Protein 8UH1 (pdb70)

GO terms:
  GO:0005730 nucleolus (C, HTP)
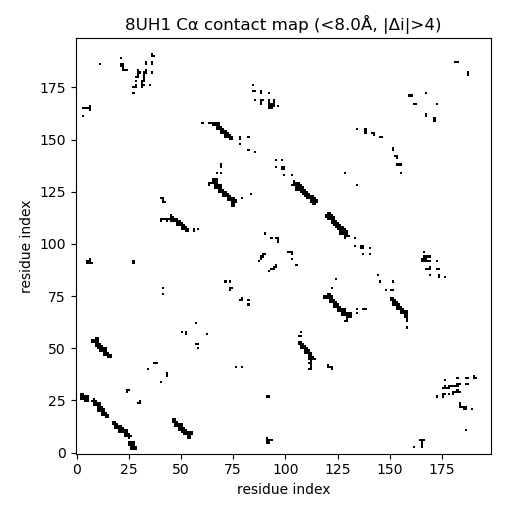  GO:0005737 cytoplasm (C, HTP)
  GO:0005737 cytoplasm (C, IDA)
  GO:0000340 RNA 7-methylguanosine cap binding (F, IDA)
  GO:0000342 RNA cap 4 binding (F, IDA)
  GO:0044458 motile cilium assembly (P, IMP)
  GO:0048870 cell motility (P, IMP)
  GO:0005515 protein binding (F, IPI)
  GO:0016281 eukaryotic translation initiation factor 4F complex (C, IPI)

Sequence (199 aa):
EKPHPLKDRWFVSYFPVKGVELDWVSTAEELHATINAFSPLTLLPPDDNLVFAREKVEPFFENFPNGMRVSVFTRTKVQATQAVPLVLAAVMGEHLRTVTDGPSHADVVRIAHKPGTVYPESLRVEVWLRDRSKVDAVTKYFSEMLAPHPGIRVAGRPISSYPEDCVYEIAEFTRLQNTKCCLPPKGILQFATDLWKESG

Nearest PDB structures (foldseek):
  8uh1-assembly1_A  TM=1.006E+00  e=2.062E-36  Trypanosoma brucei
  6o7y-assembly1_A  TM=9.233E-01  e=1.027E-17  Trypanosoma cruzi
  7kcj-assembly3_A  TM=9.215E-01  e=1.485E-16  Leishmania major
  2w97-assembly1_B  TM=7.889E-01  e=6.000E-11  Homo sapiens
  7d8b-assembly2_C  TM=7.560E-01  e=5.557E-10  Homo sapiens

Organism: Trypanosoma brucei brucei (strain 927/4 GUTat10.1) (NCBI:txid185431)

Secondary structure (DSSP, 8-state):
----EEEEEEEEEEE----EEEEEEEEHHHHHHHHHHT-SGGGSPTT-EEEEEETT---SGGG-TT-EEEEEEE-SHHHHHHHHHHHHHHHTT-TTHHHHTS---EEEEEEEE---SS-TT-EEEEEEES-GGGHHHHHHHHHHHTTT-TTSEEEEEE-/----TT----HHHHHGGGG--PPPPHHHHHHHHHHHHTT-

Radius of gyration: 15.69 Å; Cα contacts (8 Å, |Δi|>4): 403; chains: 2; bounding box: 41×41×36 Å

B-factor: mean 37.26, std 16.5, range [12.27, 95.67]

Foldseek 3Di:
DDFAFWPFKKWKWKAPCPIDTDGIDTTPVSVVVVPVVCPPLLPPPAPIKIKIFGVPDPPDVVQQVWKKKKKKKAQDSVLCVQQVVVVCCVQRVVVVCVQVVDDQQQGMWIKGNHADPVRSSMIMIMTMHSDPVCVVSVQVVSCVSCVVPPRMDMDMDTD/DDDDPVPPDDPVVVVVCPPPPDQDPPVCNVVVVVVVVVVD

Solvent-accessible surface area: 9370 Å² total; per-residue (Å²): 152,60,81,4,66,13,80,41,109,0,16,0,13,3,37,66,144,200,28,56,105,20,37,68,0,51,21,0,16,50,0,3,4,0,15,67,26,0,46,44,11,5,110,2,49,68,59,8,15,0,2,0,4,28,86,75,24,78,17,65,60,89,56,1,110,61,0,18,84,0,10,0,58,2,85,38,92,96,28,7,90,59,0,5,15,28,1,2,1,0,0,0,0,1,45,0,52,85,66,8,104,27,67,2,64,0,9,0,0,43,0,0,18,70,63,37,145,119,90,83,61,16,2,40,1,3,0,12,0,91,52,103,93,44,22,122,36,0,39,136,20,0,50,110,34,4,67,98,44,124,18,14,121,34,46,43,45,89,47,96,40,90,43,184,77,24,30,2,118,37,77,18,0,21,117,14,63,118,29,201,69,135,17,24,176,25,0,65,107,45,3,54,58,29,57,146,154,85,91

InterPro domains:
  IPR023398 Translation Initiation factor eIF- 4e-like [G3DSA:3.30.760.10] (1-179)
  IPR023398 Translation Initiation factor eIF- 4e-like [SSF55418] (3-175)

Structure (mmCIF, N/CA/C/O backbone):
data_8UH1
#
_entry.id   8UH1
#
_cell.length_a   65.503
_cell.length_b   131.185
_cell.length_c   59.659
_cell.angle_alpha   90
_cell.angle_beta   90
_cell.angle_gamma   90
#
_symmetry.space_group_name_H-M   'C 2 2 21'
#
loop_
_entity.id
_entity.type
_entity.pdbx_description
1 polymer 'Eukaryotic translation initiation factor 4E type 6'
2 polymer 'MIF4G domain-containing protein'
3 water water
#
loop_
_atom_site.group_PDB
_atom_site.id
_atom_site.type_symbol
_atom_site.label_atom_id
_atom_site.label_alt_id
_atom_site.label_comp_id
_atom_site.label_asym_id
_atom_site.label_entity_id
_atom_site.label_seq_id
_atom_site.pdbx_PDB_ins_code
_atom_site.Cartn_x
_atom_site.Cartn_y
_atom_site.Cartn_z
_atom_site.occupancy
_atom_site.B_iso_or_equiv
_atom_site.auth_seq_id
_atom_site.auth_comp_id
_atom_site.auth_asym_id
_atom_site.auth_atom_id
_atom_site.pdbx_PDB_model_num
ATOM 1 N N . GLU A 1 7 ? 11.001 -9.737 -0.494 1 41.08 7 GLU A N 1
ATOM 2 C CA . GLU A 1 7 ? 11.039 -10.201 0.898 1 40.97 7 GLU A CA 1
ATOM 3 C C . GLU A 1 7 ? 9.943 -9.53 1.729 1 39.83 7 GLU A C 1
ATOM 4 O O . GLU A 1 7 ? 9.327 -10.179 2.582 1 41.19 7 GLU A O 1
ATOM 6 N N . LYS A 1 8 ? 9.666 -8.246 1.462 1 36.97 8 LYS A N 1
ATOM 7 C CA . LYS A 1 8 ? 8.61 -7.535 2.172 1 34.51 8 LYS A CA 1
ATOM 8 C C . LYS A 1 8 ? 7.251 -8.152 1.824 1 31.22 8 LYS A C 1
ATOM 9 O O . LYS A 1 8 ? 7.062 -8.632 0.708 1 30.66 8 LYS A O 1
ATOM 11 N N . PRO A 1 9 ? 6.285 -8.166 2.757 1 28.71 9 PRO A N 1
ATOM 12 C CA . PRO A 1 9 ? 4.958 -8.721 2.419 1 25.86 9 PRO A CA 1
ATOM 13 C C . PRO A 1 9 ? 4.238 -7.897 1.343 1 22 9 PRO A C 1
ATOM 14 O O . PRO A 1 9 ? 4.584 -6.747 1.104 1 21.36 9 PRO A O 1
ATOM 18 N N . HIS A 1 10 ? 3.256 -8.495 0.675 1 19 10 HIS A N 1
ATOM 19 C CA . HIS A 1 10 ? 2.499 -7.839 -0.356 1 18.07 10 HIS A CA 1
ATOM 20 C C . HIS A 1 10 ? 1.161 -7.582 0.282 1 17.34 10 HIS A C 1
ATOM 21 O O . HIS A 1 10 ? 0.387 -8.514 0.441 1 16.92 10 HIS A O 1
ATOM 28 N N . PRO A 1 11 ? 0.871 -6.324 0.692 1 17.16 11 PRO A N 1
ATOM 29 C CA . PRO A 1 11 ? -0.407 -6.08 1.393 1 16.51 11 PRO A CA 1
ATOM 30 C C . PRO A 1 11 ? -1.63 -6.254 0.515 1 15.64 11 PRO A C 1
ATOM 31 O O . PRO A 1 11 ? -1.592 -5.947 -0.678 1 15.71 11 PRO A O 1
ATOM 35 N N . LEU A 1 12 ? -2.716 -6.704 1.113 1 14.06 12 LEU A N 1
ATOM 36 C CA . LEU A 1 12 ? -3.988 -6.788 0.407 1 13.86 12 LEU A CA 1
ATOM 37 C C . LEU A 1 12 ? -4.66 -5.414 0.532 1 15.02 12 LEU A C 1
ATOM 38 O O . LEU A 1 12 ? -4.514 -4.723 1.562 1 14.84 12 LEU A O 1
ATOM 43 N N . LYS A 1 13 ? -5.429 -5.027 -0.495 1 15.39 13 LYS A N 1
ATOM 44 C CA . LYS A 1 13 ? -6.13 -3.734 -0.502 1 16.39 13 LYS A CA 1
ATOM 45 C C . LYS A 1 13 ? -7.107 -3.659 0.677 1 17.74 13 LYS A C 1
ATOM 46 O O . LYS A 1 13 ? -7.175 -2.64 1.358 1 18.51 13 LYS A O 1
ATOM 52 N N . ASP A 1 14 ? -7.795 -4.766 0.96 1 16.59 14 ASP A N 1
ATOM 53 C CA . ASP A 1 14 ? -8.64 -4.841 2.148 1 16.54 14 ASP A CA 1
ATOM 54 C C . ASP A 1 14 ? -8.191 -6.022 2.999 1 15.44 14 ASP A C 1
ATOM 55 O O . ASP A 1 14 ? -7.546 -6.932 2.491 1 14.78 14 ASP A O 1
ATOM 60 N N . ARG A 1 15 ? -8.509 -5.997 4.284 1 15.09 15 ARG A N 1
ATOM 61 C CA . ARG A 1 15 ? -8.258 -7.151 5.144 1 15.17 15 ARG A CA 1
ATOM 62 C C . ARG A 1 15 ? -9.49 -8.067 5.008 1 15.12 15 ARG A C 1
ATOM 63 O O . ARG A 1 15 ? -10.619 -7.585 4.806 1 15.28 15 ARG A O 1
ATOM 71 N N . TRP A 1 16 ? -9.254 -9.397 5.059 1 13.33 16 TRP A N 1
ATOM 72 C CA . TRP A 1 16 ? -10.275 -10.39 4.868 1 13.62 16 TRP A CA 1
ATOM 73 C C . TRP A 1 16 ? -10.335 -11.278 6.074 1 14.63 16 TRP A C 1
ATOM 74 O O . TRP A 1 16 ? -9.291 -11.677 6.617 1 15.28 16 TRP A O 1
ATOM 85 N N . PHE A 1 17 ? -11.557 -11.523 6.552 1 14.32 17 PHE A N 1
ATOM 86 C CA . PHE A 1 17 ? -11.731 -12.368 7.732 1 15.06 17 PHE A CA 1
ATOM 87 C C . PHE A 1 17 ? -12.021 -13.799 7.298 1 15.14 17 PHE A C 1
ATOM 88 O O . PHE A 1 17 ? -12.865 -14.027 6.432 1 14.24 17 PHE A O 1
ATOM 96 N N . VAL A 1 18 ? -11.278 -14.754 7.865 1 15.66 18 VAL A N 1
ATOM 97 C CA . VAL A 1 18 ? -11.397 -16.16 7.51 1 17.17 18 VAL A CA 1
ATOM 98 C C . VAL A 1 18 ? -12.249 -16.939 8.524 1 18.18 18 VAL A C 1
ATOM 99 O O . VAL A 1 18 ? -11.972 -16.917 9.712 1 18.28 18 VAL A O 1
ATOM 103 N N . SER A 1 19 ? -13.26 -17.632 8.036 1 19.35 19 SER A N 1
ATOM 104 C CA . SER A 1 19 ? -14.165 -18.456 8.831 1 20.89 19 SER A CA 1
ATOM 105 C C . SER A 1 19 ? -14.254 -19.845 8.196 1 21.75 19 SER A C 1
ATOM 106 O O . SER A 1 19 ? -13.988 -20.029 7.006 1 20.5 19 SER A O 1
ATOM 109 N N . TYR A 1 20 ? -14.675 -20.826 9.001 1 22.74 20 TYR A N 1
ATOM 110 C CA . TYR A 1 20 ? -14.878 -22.186 8.535 1 24.09 20 TYR A CA 1
ATOM 111 C C . TYR A 1 20 ? -16.291 -22.609 8.913 1 25.59 20 TYR A C 1
ATOM 112 O O . TYR 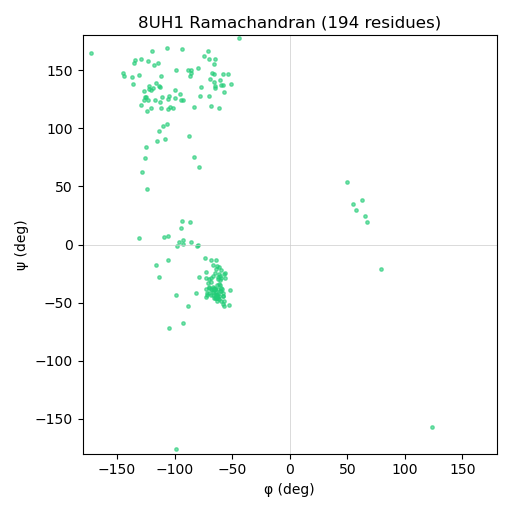A 1 20 ? -16.646 -22.53 10.084 1 25.62 20 TYR A O 1
ATOM 121 N N . PHE A 1 21 ? -17.099 -23.0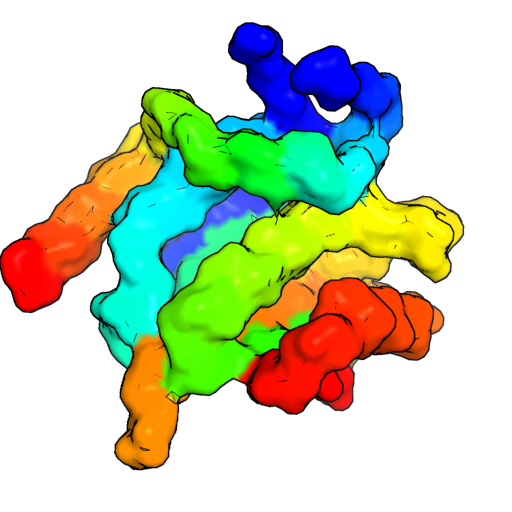33 7.937 1 26.99 21 PHE A N 1
ATOM 122 C CA . PHE A 1 21 ? -18.485 -23.438 8.191 1 29.19 21 PHE A CA 1
ATOM 123 C C . PHE A 1 21 ? -18.654 -24.934 7.937 1 32.96 21 PHE A C 1
ATOM 124 O O . PHE A 1 21 ? -18.798 -25.357 6.781 1 32.27 21 PHE A O 1
ATOM 132 N N . PRO A 1 22 ? -18.611 -25.757 8.99 1 35.9 22 PRO A N 1
ATOM 133 C CA . PRO A 1 22 ? -18.851 -27.191 8.789 1 39.36 22 PRO A CA 1
ATOM 134 C C . PRO A 1 22 ? -20.319 -27.478 8.445 1 44.48 22 PRO A C 1
ATOM 135 O O . PRO A 1 22 ? -21.204 -26.655 8.705 1 45.16 22 PRO A O 1
ATOM 139 N N . VAL A 1 23 ? -20.584 -28.641 7.834 1 47.27 23 VAL A N 1
ATOM 140 C CA . VAL A 1 23 ? -21.955 -29.026 7.495 1 50.07 23 VAL A CA 1
ATOM 141 C C . VAL A 1 23 ? -22.726 -29.669 8.678 1 51.51 23 VAL A C 1
ATOM 142 O O . VAL A 1 23 ? -22.173 -30.01 9.736 1 52.21 23 VAL A O 1
ATOM 146 N N . LYS A 1 37 ? -23.849 -22.727 12.363 1 50.38 37 LYS A N 1
ATOM 147 C CA . LYS A 1 37 ? -23.126 -21.479 12.122 1 50.53 37 LYS A CA 1
ATOM 148 C C . LYS A 1 37 ? -21.589 -21.716 11.995 1 48.81 37 LYS A C 1
ATOM 149 O O . LYS A 1 37 ? -21.135 -22.858 12.063 1 49.97 37 LYS A O 1
ATOM 155 N N . GLY A 1 38 ? -20.824 -20.663 11.732 1 46.05 38 GLY A N 1
ATOM 156 C CA . GLY A 1 38 ? -19.398 -20.772 11.466 1 43.56 38 GLY A CA 1
ATOM 157 C C . GLY A 1 38 ? -18.449 -20.6 12.629 1 40.38 38 GLY A C 1
ATOM 158 O O . GLY A 1 38 ? -18.831 -20.179 13.725 1 41.83 38 GLY A O 1
ATOM 159 N N . VAL A 1 39 ? -17.202 -20.956 12.38 1 36.12 39 VAL A N 1
ATOM 160 C CA . VAL A 1 39 ? -16.108 -20.872 13.326 1 32.93 39 VAL A CA 1
ATOM 161 C C . VAL A 1 39 ? -15.267 -19.694 12.866 1 28.83 39 VAL A C 1
ATOM 162 O O . VAL A 1 39 ? -14.732 -19.762 11.772 1 26.4 39 VAL A O 1
ATOM 166 N N . GLU A 1 40 ? -15.143 -18.635 13.673 1 27.37 40 GLU A N 1
ATOM 167 C CA . GLU A 1 40 ? -14.344 -17.469 13.287 1 27.36 40 GLU A CA 1
ATOM 168 C C . GLU A 1 40 ? -12.889 -17.823 13.491 1 26.58 40 GLU A C 1
ATOM 169 O O . GLU A 1 40 ? -12.542 -18.257 14.581 1 27.7 40 GLU A O 1
ATOM 175 N N . LEU A 1 41 ? -12.045 -17.644 12.486 1 24.72 41 LEU A N 1
ATOM 176 C CA . LEU A 1 41 ? -10.646 -18.04 12.614 1 24.12 41 LEU A CA 1
ATOM 177 C C . LEU A 1 41 ? -9.694 -16.86 12.817 1 23.38 41 LEU A C 1
ATOM 178 O O . LEU A 1 41 ? -9.166 -16.722 13.922 1 23.33 41 LEU A O 1
ATOM 183 N N . ASP A 1 42 ? -9.451 -16.029 11.784 1 21.92 42 ASP A N 1
ATOM 184 C CA . ASP A 1 42 ? -8.503 -14.922 11.931 1 21.18 42 ASP A CA 1
ATOM 185 C C . ASP A 1 42 ? -8.512 -14.024 10.713 1 18.87 42 ASP A C 1
ATOM 186 O O . ASP A 1 42 ? -9.054 -14.389 9.661 1 17.34 42 ASP A O 1
ATOM 191 N N . TRP A 1 43 ? -7.931 -12.829 10.865 1 17.01 43 TRP A N 1
ATOM 192 C CA . TRP A 1 43 ? -7.799 -11.916 9.747 1 17.45 43 TRP A CA 1
ATOM 193 C C . TRP A 1 43 ? -6.609 -12.332 8.888 1 17.03 43 TRP A C 1
ATOM 194 O O . TRP A 1 43 ? -5.649 -12.9 9.404 1 17.27 43 TRP A O 1
ATOM 205 N N . VAL A 1 44 ? -6.655 -12.017 7.577 1 15.63 44 VAL A N 1
ATOM 206 C CA . VAL A 1 44 ? -5.521 -12.113 6.676 1 15.57 44 VAL A CA 1
ATOM 207 C C . VAL A 1 44 ? -5.413 -10.724 6.012 1 15.91 44 VAL A C 1
ATOM 208 O O . VAL A 1 44 ? -6.423 -10.153 5.562 1 15.86 44 VAL A O 1
ATOM 212 N N . SER A 1 45 ? -4.212 -10.163 5.974 1 16.1 45 SER A N 1
ATOM 213 C CA . SER A 1 45 ? -4.039 -8.827 5.377 1 16.85 45 SER A CA 1
ATOM 214 C C . SER A 1 45 ? -2.907 -8.73 4.389 1 16.14 45 SER A C 1
ATOM 215 O O . SER A 1 45 ? -2.61 -7.629 3.932 1 16.27 45 SER A O 1
ATOM 218 N N . THR A 1 46 ? -2.244 -9.861 4.063 1 15.17 46 THR A N 1
ATOM 219 C CA . THR A 1 46 ? -1.2 -9.882 3.044 1 14.42 46 THR A CA 1
ATOM 220 C C . THR A 1 46 ? -1.439 -11.098 2.129 1 14.54 46 THR A C 1
ATOM 221 O O . THR A 1 46 ? -2.131 -12.042 2.506 1 13.59 46 THR A O 1
ATOM 225 N N . ALA A 1 47 ? -0.876 -11.042 0.915 1 15.11 47 ALA A N 1
ATOM 226 C CA . ALA A 1 47 ? -0.979 -12.119 -0.063 1 15.85 47 ALA A CA 1
ATOM 227 C C . ALA A 1 47 ? -0.313 -13.379 0.509 1 16.95 47 ALA A C 1
ATOM 228 O O . ALA A 1 47 ? -0.829 -14.464 0.307 1 19.17 47 ALA A O 1
ATOM 230 N N . GLU A 1 48 ? 0.791 -13.234 1.226 1 15.85 48 GLU A N 1
ATOM 231 C CA . GLU A 1 48 ? 1.498 -14.351 1.842 1 16.68 48 GLU A CA 1
ATOM 232 C C . GLU A 1 48 ? 0.63 -15.036 2.924 1 17.2 48 GLU A C 1
ATOM 233 O O . GLU A 1 48 ? 0.607 -16.258 2.971 1 17.46 48 GLU A O 1
ATOM 239 N N . GLU A 1 49 ? -0.077 -14.267 3.769 1 16.61 49 GLU A N 1
ATOM 240 C CA . GLU A 1 49 ? -0.934 -14.863 4.805 1 16.74 49 GLU A CA 1
ATOM 241 C C . GLU A 1 49 ? -2.119 -15.568 4.131 1 15.69 49 GLU A C 1
ATOM 242 O O . GLU A 1 49 ? -2.54 -16.606 4.615 1 16.1 49 GLU A O 1
ATOM 248 N N . LEU A 1 50 ? -2.666 -14.984 3.056 1 14.04 50 LEU A N 1
ATOM 249 C CA . LEU A 1 50 ? -3.787 -15.554 2.304 1 14.48 50 LEU A CA 1
ATOM 250 C C . LEU A 1 50 ? -3.357 -16.891 1.671 1 14.29 50 LEU A C 1
ATOM 251 O O . LEU A 1 50 ? -4.051 -17.907 1.857 1 14.26 50 LEU A O 1
ATOM 256 N N . HIS A 1 51 ? -2.191 -16.924 0.998 1 13.91 51 HIS A N 1
ATOM 257 C CA . HIS A 1 51 ? -1.697 -18.173 0.414 1 15.01 51 HIS A CA 1
ATOM 258 C C . HIS A 1 51 ? -1.353 -19.196 1.489 1 16.37 51 HIS A C 1
ATOM 259 O O . HIS A 1 51 ? -1.57 -20.399 1.298 1 16.45 51 HIS A O 1
ATOM 266 N N . ALA A 1 52 ? -0.796 -18.736 2.622 1 16.32 52 ALA A N 1
ATOM 267 C CA . ALA A 1 52 ? -0.468 -19.664 3.718 1 16.79 52 ALA A CA 1
ATOM 268 C C . ALA A 1 52 ? -1.753 -20.302 4.258 1 16.61 52 ALA A C 1
ATOM 269 O O . ALA A 1 52 ? -1.731 -21.454 4.661 1 16.82 52 ALA A O 1
ATOM 271 N N . THR A 1 53 ? -2.862 -19.54 4.281 1 16.02 53 THR A N 1
ATOM 272 C CA . THR A 1 53 ? -4.153 -20.024 4.73 1 16.6 53 THR A CA 1
ATOM 273 C C . THR A 1 53 ? -4.624 -21.114 3.78 1 17.17 53 THR A C 1
ATOM 274 O O . THR A 1 53 ? -5.021 -22.191 4.232 1 16.7 53 THR A O 1
ATOM 278 N N . ILE A 1 54 ? -4.518 -20.873 2.45 1 17.38 54 ILE A N 1
ATOM 279 C CA . ILE A 1 54 ? -4.913 -21.899 1.486 1 18.58 54 ILE A CA 1
ATOM 280 C C . ILE A 1 54 ? -4.034 -23.144 1.628 1 20.14 54 ILE A C 1
ATOM 281 O O . ILE A 1 54 ? -4.55 -24.261 1.638 1 20.7 54 ILE A O 1
ATOM 286 N N . ASN A 1 55 ? -2.707 -22.961 1.776 1 21 55 ASN A N 1
ATOM 287 C CA . ASN A 1 55 ? -1.804 -24.1 1.951 1 22.61 55 ASN A CA 1
ATOM 288 C C . ASN A 1 55 ? -2.142 -24.911 3.219 1 23.38 55 ASN A C 1
ATOM 289 O O . ASN A 1 55 ? -2.036 -26.14 3.202 1 23.83 55 ASN A O 1
ATOM 294 N N . ALA A 1 56 ? -2.592 -24.249 4.301 1 23.26 56 ALA A N 1
ATOM 295 C CA . ALA A 1 56 ? -2.938 -24.972 5.542 1 23.36 56 ALA A CA 1
ATOM 296 C C . ALA A 1 56 ? -4.188 -25.849 5.376 1 23.46 56 ALA A C 1
ATOM 297 O O . ALA A 1 56 ? -4.311 -26.889 6.021 1 24.19 56 ALA A O 1
ATOM 299 N N . PHE A 1 57 ? -5.117 -25.416 4.544 1 24.02 57 PHE A N 1
ATOM 300 C CA . PHE A 1 57 ? -6.323 -26.177 4.247 1 25.05 57 PHE A CA 1
ATOM 301 C C . PHE A 1 57 ? -6.166 -27.055 2.972 1 27.71 57 PHE A C 1
ATOM 302 O O . PHE A 1 57 ? -7.164 -27.545 2.444 1 28.17 57 PHE A O 1
ATOM 310 N N . SER A 1 58 ? -4.932 -27.253 2.473 1 29.02 58 SER A N 1
ATOM 311 C CA . SER A 1 58 ? -4.705 -28.043 1.26 1 30.87 58 SER A CA 1
ATOM 312 C C . SER A 1 58 ? -4.279 -29.474 1.577 1 33.97 58 SER A C 1
ATOM 313 O O . SER A 1 58 ? -3.613 -29.708 2.57 1 35.1 58 SER A O 1
ATOM 316 N N . PRO A 1 59 ? -4.615 -30.446 0.71 1 35.04 59 PRO A N 1
ATOM 317 C CA . PRO A 1 59 ? -5.399 -30.294 -0.533 1 34.43 59 PRO A CA 1
ATOM 318 C C . PRO A 1 59 ? -6.861 -29.982 -0.236 1 32.75 59 PRO A C 1
ATOM 319 O O . PRO A 1 59 ? -7.465 -30.627 0.625 1 32.66 59 PRO A O 1
ATOM 323 N N . LEU A 1 60 ? -7.382 -28.916 -0.848 1 31.39 60 LEU A N 1
ATOM 324 C CA . LEU A 1 60 ? -8.772 -28.511 -0.67 1 32.03 60 LEU A CA 1
ATOM 325 C C . LEU A 1 60 ? -9.734 -29.626 -1.108 1 34.73 60 LEU A C 1
ATOM 326 O O . LEU A 1 60 ? -10.837 -29.731 -0.582 1 34.97 60 LEU A O 1
ATOM 331 N N . THR A 1 61 ? -9.3 -30.461 -2.07 1 36.13 61 THR A N 1
ATOM 332 C CA . THR A 1 61 ? -10.027 -31.601 -2.59 1 38.35 61 THR A CA 1
ATOM 333 C C . THR A 1 61 ? -10.159 -32.738 -1.552 1 39.76 61 THR A C 1
ATOM 334 O O . THR A 1 61 ? -10.945 -33.658 -1.772 1 40.58 61 THR A O 1
ATOM 338 N N . LEU A 1 62 ? -9.4 -32.699 -0.433 1 40.12 62 LEU A N 1
ATOM 339 C CA . LEU A 1 62 ? -9.53 -33.691 0.629 1 41.24 62 LEU A CA 1
ATOM 340 C C . LEU A 1 62 ? -10.256 -33.129 1.866 1 40.81 62 LEU A C 1
ATOM 341 O O . LEU A 1 62 ? -10.298 -33.81 2.897 1 41.71 62 LEU A O 1
ATOM 346 N N . LEU A 1 63 ? -10.805 -31.89 1.794 1 38.33 63 LEU A N 1
ATOM 347 C CA . LEU A 1 63 ? -11.556 -31.309 2.904 1 36.87 63 LEU A CA 1
ATOM 348 C C . LEU A 1 63 ? -12.841 -32.108 3.15 1 37.43 63 LEU A C 1
ATOM 349 O O . LEU A 1 63 ? -13.343 -32.744 2.221 1 37.12 63 LEU A O 1
ATOM 354 N N . PRO A 1 64 ? -13.424 -32.086 4.368 1 37.81 64 PRO A N 1
ATOM 355 C CA . PRO A 1 64 ? -14.705 -32.79 4.572 1 38.25 64 PRO A CA 1
ATOM 356 C C . PRO A 1 64 ? -15.787 -32.289 3.602 1 39.57 64 PRO A C 1
ATOM 357 O O . PRO A 1 64 ? -15.9 -31.092 3.349 1 39.61 64 PRO A O 1
ATOM 361 N N . PRO A 1 65 ? -16.501 -33.214 2.928 1 40.58 65 PRO A N 1
ATOM 362 C CA . PRO A 1 65 ? -17.501 -32.784 1.939 1 40.48 65 PRO A CA 1
ATOM 363 C C . PRO A 1 65 ? -18.507 -31.738 2.441 1 40.02 65 PRO A C 1
ATOM 364 O O . PRO A 1 65 ? -18.922 -31.785 3.589 1 40.1 65 PRO A O 1
ATOM 368 N N . ASP A 1 66 ? -18.81 -30.729 1.598 1 39.1 66 ASP A N 1
ATOM 369 C CA . ASP A 1 66 ? -19.823 -29.707 1.846 1 38.45 66 ASP A CA 1
ATOM 370 C C . ASP A 1 66 ? -19.396 -28.58 2.791 1 37.73 66 ASP A C 1
ATOM 371 O O . ASP A 1 66 ? -19.971 -27.493 2.677 1 39.16 66 ASP A O 1
ATOM 376 N N . ASP A 1 67 ? -18.366 -28.772 3.659 1 35.06 67 ASP A N 1
ATOM 377 C CA . ASP A 1 67 ? -17.876 -27.669 4.517 1 33.22 67 ASP A CA 1
ATOM 378 C C . ASP A 1 67 ? -17.376 -26.51 3.644 1 31.4 67 ASP A C 1
ATOM 379 O O . ASP A 1 67 ? -16.785 -26.766 2.597 1 32.25 67 ASP A O 1
ATOM 384 N N . ASN A 1 68 ? -17.619 -25.259 4.052 1 28.35 68 ASN A N 1
ATOM 385 C CA . ASN A 1 68 ? -17.162 -24.092 3.313 1 26.93 68 ASN A CA 1
ATOM 386 C C . ASN A 1 68 ? -16.074 -23.335 4.062 1 25.3 68 ASN A C 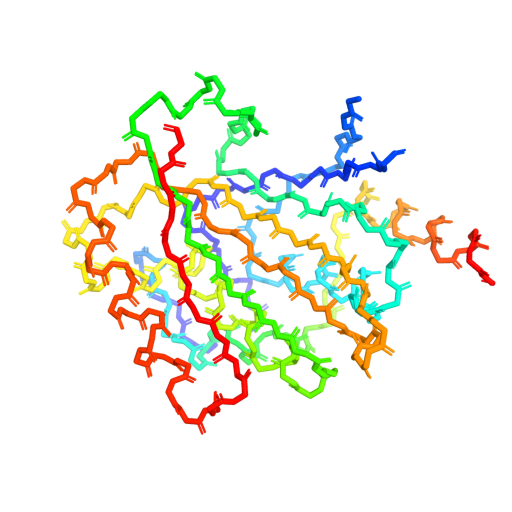1
ATOM 387 O O . ASN A 1 68 ? -16.235 -23 5.241 1 25.2 68 ASN A O 1
ATOM 392 N N . LEU A 1 69 ? -14.953 -23.1 3.398 1 23.23 69 LEU A N 1
ATOM 393 C CA . LEU A 1 69 ? -13.906 -22.241 3.939 1 21.88 69 LEU A CA 1
ATOM 394 C C . LEU A 1 69 ? -14.268 -20.868 3.334 1 20.48 69 LEU A C 1
ATOM 395 O O . LEU A 1 69 ? -14.439 -20.755 2.116 1 20.64 69 LEU A O 1
ATOM 400 N N . VAL A 1 70 ? -14.455 -19.846 4.181 1 18.54 70 VAL A N 1
ATOM 401 C CA . VAL A 1 70 ? -14.948 -18.54 3.792 1 17.64 70 VAL A CA 1
ATOM 402 C C . VAL A 1 70 ? -13.964 -17.366 4.071 1 17.24 70 VAL A C 1
ATOM 403 O O . VAL A 1 70 ? -13.408 -17.262 5.162 1 16.69 70 VAL A O 1
ATOM 407 N N . PHE A 1 71 ? -13.798 -16.463 3.084 1 16.13 71 PHE A N 1
ATOM 408 C CA . PHE A 1 71 ? -13.008 -15.241 3.228 1 16.2 71 PHE A CA 1
ATOM 409 C C . PHE A 1 71 ? -14.022 -14.101 3.04 1 16.27 71 PHE A C 1
ATOM 410 O O . PHE A 1 71 ? -14.753 -14.079 2.034 1 16.22 71 PHE A O 1
ATOM 418 N N . ALA A 1 72 ? -14.11 -13.205 4.005 1 15.89 72 ALA A N 1
ATOM 419 C CA . ALA A 1 72 ? -15.051 -12.094 3.938 1 16.96 72 ALA A CA 1
ATOM 420 C C . ALA A 1 72 ? -14.34 -10.746 4.053 1 17.23 72 ALA A C 1
ATOM 421 O O . ALA A 1 72 ? -13.626 -10.495 5.028 1 16.21 72 ALA A O 1
ATOM 423 N N . ARG A 1 73 ? -14.555 -9.881 3.049 1 17.31 73 ARG A N 1
ATOM 424 C CA . ARG A 1 73 ? -13.954 -8.563 2.992 1 17.91 73 ARG A CA 1
ATOM 425 C C . ARG A 1 73 ? -14.387 -7.714 4.187 1 18.36 73 ARG A C 1
ATOM 426 O O . ARG A 1 73 ? -15.579 -7.481 4.385 1 18.5 73 ARG A O 1
ATOM 434 N N . GLU A 1 74 ? -13.425 -7.312 5.013 1 18.81 74 GLU A N 1
ATOM 435 C CA . GLU A 1 74 ? -13.692 -6.513 6.208 1 20.34 74 GLU A CA 1
ATOM 436 C C . GLU A 1 74 ? -14.677 -7.168 7.184 1 21.61 74 GLU A C 1
ATOM 437 O O . GLU A 1 74 ? -15.413 -6.466 7.883 1 21.71 74 GLU A O 1
ATOM 443 N N . LYS A 1 75 ? -14.699 -8.511 7.211 1 21.92 75 LYS A N 1
ATOM 444 C CA . LYS A 1 75 ? -15.557 -9.272 8.119 1 23.15 75 LYS A CA 1
ATOM 445 C C . LYS A 1 75 ? -17.052 -9.049 7.876 1 25.41 75 LYS A C 1
ATOM 446 O O . LYS A 1 75 ? -17.834 -9.075 8.829 1 25.03 75 LYS A O 1
ATOM 452 N N . VAL A 1 76 ? -17.481 -8.928 6.583 1 26.6 76 VAL A N 1
ATOM 453 C CA . VAL A 1 76 ? -18.929 -8.862 6.295 1 27.53 76 VAL A CA 1
ATOM 454 C C . VAL A 1 76 ? -19.531 -10.233 6.69 1 28.64 76 VAL A C 1
ATOM 455 O O . VAL A 1 76 ? -18.852 -11.234 6.521 1 29.08 76 VAL A O 1
ATOM 459 N N . GLU A 1 77 ? -20.718 -10.28 7.307 1 29.91 77 GLU A N 1
ATOM 460 C CA . GLU A 1 77 ? -21.317 -11.559 7.708 1 31.88 77 GLU A CA 1
ATOM 461 C C . GLU A 1 77 ? -21.699 -12.305 6.439 1 32.88 77 GLU A C 1
ATOM 462 O O . GLU A 1 77 ? -22.392 -11.75 5.578 1 32.25 77 GLU A O 1
ATOM 468 N N . PRO A 1 78 ? -21.105 -13.49 6.23 1 34.45 78 PRO A N 1
ATOM 469 C CA . PRO A 1 78 ? -21.305 -14.184 4.953 1 36.24 78 PRO A CA 1
ATOM 470 C C . PRO A 1 78 ? -22.625 -14.919 4.836 1 39.04 78 PRO A C 1
ATOM 471 O O . PRO A 1 78 ? -22.652 -16.139 4.761 1 39.17 78 PRO A O 1
ATOM 475 N N . PHE A 1 79 ? -23.718 -14.169 4.802 1 41.22 79 PHE A N 1
ATOM 476 C CA . PHE A 1 79 ? -25.056 -14.719 4.68 1 44.16 79 PHE A CA 1
ATOM 477 C C . PHE A 1 79 ? -25.798 -13.981 3.582 1 46.42 79 PHE A C 1
ATOM 478 O O . PHE A 1 79 ? -25.596 -12.782 3.389 1 46.55 79 PHE A O 1
ATOM 486 N N . PHE A 1 80 ? -26.655 -14.696 2.859 1 48.27 80 PHE A N 1
ATOM 487 C CA . PHE A 1 80 ? -27.433 -14.166 1.739 1 50.63 80 PHE A CA 1
ATOM 488 C C . PHE A 1 80 ? -28.294 -12.954 2.109 1 52.5 80 PHE A C 1
ATOM 489 O O . PHE A 1 80 ? -28.614 -12.153 1.233 1 53.1 80 PHE A O 1
ATOM 491 N N . GLU A 1 81 ? -28.655 -12.802 3.396 1 53.14 81 GLU A N 1
ATOM 492 C CA . GLU A 1 81 ? -29.448 -11.652 3.83 1 54.14 81 GLU A CA 1
ATOM 493 C C . GLU A 1 81 ? -28.668 -10.336 3.702 1 54.73 81 GLU A C 1
ATOM 494 O O . GLU A 1 81 ? -29.284 -9.287 3.517 1 55.64 81 GLU A O 1
ATOM 496 N N . ASN A 1 82 ? -27.323 -10.384 3.773 1 54.02 82 ASN A N 1
ATOM 497 C CA . ASN A 1 82 ? -26.494 -9.185 3.624 1 53.94 82 ASN A CA 1
ATOM 498 C C . ASN A 1 82 ? -26.15 -8.833 2.179 1 53.59 82 ASN A C 1
ATOM 499 O O . ASN A 1 82 ? -25.405 -7.887 1.949 1 53.21 82 ASN A O 1
ATOM 504 N N . PHE A 1 83 ? -26.655 -9.61 1.208 1 53.45 83 PHE A N 1
ATOM 505 C CA . PHE A 1 83 ? -26.432 -9.393 -0.22 1 53.45 83 PHE A CA 1
ATOM 506 C C . PHE A 1 83 ? -27.825 -9.384 -0.882 1 55.41 83 PHE A C 1
ATOM 507 O O . PHE A 1 83 ? -28.131 -10.285 -1.661 1 55.73 83 PHE A O 1
ATOM 515 N N . PRO A 1 84 ? -28.721 -8.429 -0.529 1 56.55 84 PRO A N 1
ATOM 516 C CA . PRO A 1 84 ? -30.094 -8.494 -1.045 1 57.53 84 PRO A CA 1
ATOM 517 C C . PRO A 1 84 ? -30.23 -8.488 -2.558 1 58.59 84 PRO A C 1
ATOM 518 O O . PRO A 1 84 ? -31.07 -9.23 -3.079 1 59.74 84 PRO A O 1
ATOM 522 N N . ASN A 1 85 ? -29.446 -7.664 -3.26 1 57.87 85 ASN A N 1
ATOM 523 C CA . ASN A 1 85 ? -29.529 -7.643 -4.718 1 58.09 85 ASN A CA 1
ATOM 524 C C . ASN A 1 85 ? -28.171 -7.918 -5.323 1 57.43 85 ASN A C 1
ATOM 525 O O . ASN A 1 85 ? -27.719 -7.196 -6.213 1 57.8 85 ASN A O 1
ATOM 527 N N . GLY A 1 86 ? -27.523 -8.956 -4.805 1 56.15 86 GLY A N 1
ATOM 528 C CA . GLY A 1 86 ? -26.212 -9.382 -5.259 1 54.99 86 GLY A CA 1
ATOM 529 C C . GLY A 1 86 ? -26.257 -10.537 -6.235 1 53.56 86 GLY A C 1
ATOM 530 O O . GLY A 1 86 ? -27.33 -10.946 -6.686 1 54.29 86 GLY A O 1
ATOM 531 N N . MET A 1 87 ? -25.086 -11.022 -6.624 1 51.57 87 MET A N 1
ATOM 532 C CA . MET A 1 87 ? -24.941 -12.141 -7.55 1 50.37 87 MET A CA 1
ATOM 533 C C . MET A 1 87 ? -23.872 -13.093 -7.016 1 48.31 87 MET A C 1
ATOM 534 O O . MET A 1 87 ? -22.977 -12.693 -6.284 1 47.54 87 MET A O 1
ATOM 539 N N . ARG A 1 88 ? -23.946 -14.345 -7.426 1 47.15 88 ARG A N 1
ATOM 540 C CA . ARG A 1 88 ? -23.022 -15.384 -7.025 1 46.2 88 ARG A CA 1
ATOM 541 C C . ARG A 1 88 ? -22.347 -15.937 -8.276 1 44.21 88 ARG A C 1
ATOM 542 O O . ARG A 1 88 ? -23.027 -16.423 -9.17 1 44.6 88 ARG A O 1
ATOM 550 N N . VAL A 1 89 ? -21.035 -15.792 -8.383 1 42.16 89 VAL A N 1
ATOM 551 C CA . VAL A 1 89 ? -20.283 -16.315 -9.517 1 40.99 89 VAL A CA 1
ATOM 552 C C . VAL A 1 89 ? -19.543 -17.576 -9.056 1 39.33 89 VAL A C 1
ATOM 553 O O . VAL A 1 89 ? -18.75 -17.519 -8.123 1 38.87 89 VAL A O 1
ATOM 557 N N . SER A 1 90 ? -19.854 -18.718 -9.657 1 37.81 90 SER A N 1
ATOM 558 C CA . SER A 1 90 ? -19.276 -19.992 -9.237 1 37.27 90 SER A CA 1
ATOM 559 C C . SER A 1 90 ? -18.353 -20.593 -10.26 1 35.39 90 SER A C 1
ATOM 560 O O . SER A 1 90 ? -18.684 -20.667 -11.448 1 35.1 90 SER A O 1
ATOM 563 N N . VAL A 1 91 ? -17.222 -21.078 -9.781 1 33.55 91 VAL A N 1
ATOM 564 C CA . VAL A 1 91 ? -16.249 -21.791 -10.58 1 33.25 91 VAL A CA 1
ATOM 565 C C . VAL A 1 91 ? -16.26 -23.245 -10.104 1 34.06 91 VAL A C 1
ATOM 566 O O . VAL A 1 91 ? -15.979 -23.518 -8.93 1 33.27 91 VAL A O 1
ATOM 570 N N . PHE A 1 92 ? -16.624 -24.167 -10.977 1 35.48 92 PHE A N 1
ATOM 571 C CA . PHE A 1 92 ? -16.663 -25.582 -10.618 1 38.07 92 PHE A CA 1
ATOM 572 C C . PHE A 1 92 ? -15.501 -26.302 -11.254 1 39.42 92 PHE A C 1
ATOM 573 O O . PHE A 1 92 ? -15.322 -26.234 -12.465 1 39.3 92 PHE A O 1
ATOM 581 N N . THR A 1 93 ? -14.709 -26.987 -10.453 1 40.41 93 THR A N 1
ATOM 582 C CA . THR A 1 93 ? -13.599 -27.791 -10.961 1 41.85 93 THR A CA 1
ATOM 583 C C . THR A 1 93 ? -13.895 -29.268 -10.677 1 43.17 93 THR A C 1
ATOM 584 O O . THR A 1 93 ? -14.66 -29.575 -9.756 1 42.59 93 THR A O 1
ATOM 588 N N . ARG A 1 94 ? -13.293 -30.181 -11.442 1 44.91 94 ARG A N 1
ATOM 589 C CA . ARG A 1 94 ? -13.534 -31.615 -11.25 1 48.06 94 ARG A CA 1
ATOM 590 C C . ARG A 1 94 ? -12.307 -32.388 -10.749 1 49.91 94 ARG A C 1
ATOM 591 O O . ARG A 1 94 ? -12.459 -33.402 -10.056 1 51.01 94 ARG A O 1
ATOM 599 N N . THR A 1 95 ? -11.095 -31.911 -11.075 1 49.78 95 THR A N 1
ATOM 600 C CA . THR A 1 95 ? -9.86 -32.6 -10.69 1 50.19 95 THR A CA 1
ATOM 601 C C . THR A 1 95 ? -8.941 -31.74 -9.794 1 50.01 95 THR A C 1
ATOM 602 O O . THR A 1 95 ? -9.131 -30.527 -9.683 1 49.84 95 THR A O 1
ATOM 606 N N . LYS A 1 96 ? -7.938 -32.37 -9.171 1 50.21 96 LYS A N 1
ATOM 607 C CA . LYS A 1 96 ? -6.955 -31.705 -8.318 1 50.92 96 LYS A CA 1
ATOM 608 C C . LYS A 1 96 ? -6.114 -30.751 -9.167 1 50.55 96 LYS A C 1
ATOM 609 O O . LYS A 1 96 ? -5.816 -29.647 -8.724 1 49.77 96 LYS A O 1
ATOM 615 N N . VAL A 1 97 ? -5.751 -31.158 -10.413 1 51.14 97 VAL A N 1
ATOM 616 C CA . VAL A 1 97 ? -4.971 -30.263 -11.281 1 50.91 97 VAL A CA 1
ATOM 617 C C . VAL A 1 97 ? -5.772 -28.973 -11.585 1 49.26 97 VAL A C 1
ATOM 618 O O . VAL A 1 97 ? -5.226 -27.872 -11.46 1 49.98 97 VAL A O 1
ATOM 622 N N . GLN A 1 98 ? -7.084 -29.101 -11.867 1 46.93 98 GLN A N 1
ATOM 623 C CA . GLN A 1 98 ? -7.948 -27.949 -12.137 1 45.04 98 GLN A CA 1
ATOM 624 C C . GLN A 1 98 ? -8.105 -27.035 -10.915 1 43.87 98 GLN A C 1
ATOM 625 O O . GLN A 1 98 ? -8.111 -25.82 -11.077 1 43.24 98 GLN A O 1
ATOM 631 N N . ALA A 1 99 ? -8.2 -27.604 -9.696 1 43.19 99 ALA A N 1
ATOM 632 C CA . ALA A 1 99 ? -8.294 -26.792 -8.481 1 42.91 99 ALA A CA 1
ATOM 633 C C . ALA A 1 99 ? -7.009 -25.969 -8.299 1 43.43 99 ALA A C 1
ATOM 634 O O . ALA A 1 99 ? -7.07 -24.793 -7.92 1 42.66 99 ALA A O 1
ATOM 636 N N . THR A 1 100 ? -5.848 -26.598 -8.579 1 43.86 100 THR A N 1
ATOM 637 C CA . THR A 1 100 ? -4.521 -25.974 -8.511 1 44.73 100 THR A CA 1
ATOM 638 C C . THR A 1 100 ? -4.411 -24.778 -9.481 1 43.27 100 THR A C 1
ATOM 639 O O . THR A 1 100 ? -3.634 -23.862 -9.24 1 43.9 100 THR A O 1
ATOM 643 N N . GLN A 1 101 ? -5.183 -24.783 -10.571 1 41.26 101 GLN A N 1
ATOM 644 C CA . GLN A 1 101 ? -5.191 -23.69 -11.529 1 40.14 101 GLN A CA 1
ATOM 645 C C . GLN A 1 101 ? -6.228 -22.612 -11.124 1 38.04 101 GLN A C 1
ATOM 646 O O . GLN A 1 101 ? -5.873 -21.449 -10.997 1 38.42 101 GLN A O 1
ATOM 652 N N . ALA A 1 102 ? -7.484 -23.004 -10.896 1 35.66 102 ALA A N 1
ATOM 653 C CA . ALA A 1 102 ? -8.59 -22.094 -10.595 1 33.88 102 ALA A CA 1
ATOM 654 C C . ALA A 1 102 ? -8.516 -21.331 -9.274 1 31.09 102 ALA A C 1
ATOM 655 O O . ALA A 1 102 ? -8.841 -20.145 -9.264 1 30.31 102 ALA A O 1
ATOM 657 N N . VAL A 1 103 ? -8.184 -21.999 -8.153 1 28.86 103 VAL A N 1
ATOM 658 C CA . VAL A 1 103 ? -8.148 -21.338 -6.856 1 27.19 103 VAL A CA 1
ATOM 659 C C . VAL A 1 103 ? -7.196 -20.118 -6.843 1 27.58 103 VAL A C 1
ATOM 660 O O . VAL A 1 103 ? -7.665 -19.032 -6.503 1 26.95 103 VAL A O 1
ATOM 664 N N . PRO A 1 104 ? -5.901 -20.225 -7.241 1 28.4 104 PRO A N 1
ATOM 665 C CA . PRO A 1 104 ? -5.035 -19.024 -7.224 1 27.61 104 PRO A CA 1
ATOM 666 C C . PRO A 1 104 ? -5.596 -17.922 -8.118 1 26.15 104 PRO A C 1
ATOM 667 O O . PRO A 1 104 ? -5.541 -16.754 -7.753 1 25.2 104 PRO A O 1
ATOM 671 N N . LEU A 1 105 ? -6.175 -18.306 -9.271 1 25.48 105 LEU A N 1
ATOM 672 C CA . LEU A 1 105 ? -6.76 -17.321 -10.16 1 25.77 105 LEU A CA 1
ATOM 673 C C . LEU A 1 105 ? -7.902 -16.543 -9.5 1 22.94 105 LEU A C 1
ATOM 674 O O . LEU A 1 105 ? -7.91 -15.32 -9.607 1 22.79 105 LEU A O 1
ATOM 679 N N . VAL A 1 106 ? -8.811 -17.227 -8.776 1 21.01 106 VAL A N 1
ATOM 680 C CA . VAL A 1 106 ? -9.914 -16.551 -8.089 1 21.21 106 VAL A CA 1
ATOM 681 C C . VAL A 1 106 ? -9.359 -15.633 -7.009 1 20.55 106 VAL A C 1
ATOM 682 O O . VAL A 1 106 ? -9.784 -14.468 -6.893 1 21.01 106 VAL A O 1
ATOM 686 N N . LEU A 1 107 ? -8.392 -16.132 -6.212 1 19.2 107 LEU A N 1
ATOM 687 C CA . LEU A 1 107 ? -7.794 -15.287 -5.154 1 19.02 107 LEU A CA 1
ATOM 688 C C . LEU A 1 107 ? -7.139 -14.028 -5.73 1 17.59 107 LEU A C 1
ATOM 689 O O . LEU A 1 107 ? -7.263 -12.957 -5.147 1 16.71 107 LEU A O 1
ATOM 694 N N . ALA A 1 108 ? -6.449 -14.149 -6.875 1 16.85 108 ALA A N 1
ATOM 695 C CA . ALA A 1 108 ? -5.808 -12.992 -7.507 1 16.73 108 ALA A CA 1
ATOM 696 C C . ALA A 1 108 ? -6.853 -11.987 -8.012 1 16.21 108 ALA A C 1
ATOM 697 O O . ALA A 1 108 ? -6.654 -10.776 -7.901 1 15.65 108 ALA A O 1
ATOM 699 N N . ALA A 1 109 ? -7.944 -12.488 -8.588 1 16.15 109 ALA A N 1
ATOM 700 C CA . ALA A 1 109 ? -8.986 -11.613 -9.108 1 16.65 109 ALA A CA 1
ATOM 701 C C . ALA A 1 109 ? -9.687 -10.887 -7.96 1 16.13 109 ALA A C 1
ATOM 702 O O . ALA A 1 109 ? -9.975 -9.707 -8.092 1 17.26 109 ALA A O 1
ATOM 704 N N . VAL A 1 110 ? -9.937 -11.567 -6.831 1 14.69 110 VAL A N 1
ATOM 705 C CA . VAL A 1 110 ? -10.706 -10.991 -5.751 1 14.34 110 VAL A CA 1
ATOM 706 C C . VAL A 1 110 ? -9.818 -10.3 -4.699 1 15.02 110 VAL A C 1
ATOM 707 O O . VAL A 1 110 ? -9.839 -9.085 -4.617 1 15.05 110 VAL A O 1
ATOM 711 N N . MET A 1 111 ? -9.004 -11.046 -3.938 1 15.13 111 MET A N 1
ATOM 712 C CA . MET A 1 111 ? -8.159 -10.448 -2.896 1 14.44 111 MET A CA 1
ATOM 713 C C . MET A 1 111 ? -7.032 -9.617 -3.469 1 14.1 111 MET A C 1
ATOM 714 O O . MET A 1 111 ? -6.65 -8.595 -2.87 1 14.99 111 MET A O 1
ATOM 719 N N . GLY A 1 112 ? -6.486 -10.082 -4.577 1 13.08 112 GLY A N 1
ATOM 720 C CA . GLY A 1 112 ? -5.468 -9.368 -5.326 1 14.64 112 GLY A CA 1
ATOM 721 C C . GLY A 1 112 ? -6.018 -8.172 -6.099 1 15.2 112 GLY A C 1
ATOM 722 O O . GLY A 1 112 ? -5.235 -7.403 -6.666 1 15.67 112 GLY A O 1
ATOM 723 N N . GLU A 1 113 ? -7.373 -8.06 -6.203 1 14.99 113 GLU A N 1
ATOM 724 C CA . GLU A 1 113 ? -8.113 -6.946 -6.815 1 15.13 113 GLU A CA 1
ATOM 725 C C . GLU A 1 113 ? -7.946 -6.797 -8.33 1 16.12 113 GLU A C 1
ATOM 726 O O . GLU A 1 113 ? -8.291 -5.737 -8.879 1 15.99 113 GLU A O 1
ATOM 732 N N . HIS A 1 114 ? -7.495 -7.864 -9.03 1 16.97 114 HIS A N 1
ATOM 733 C CA . HIS A 1 114 ? -7.349 -7.773 -10.471 1 18.24 114 HIS A CA 1
ATOM 734 C C . HIS A 1 114 ? -8.706 -7.58 -11.187 1 19.98 114 HIS A C 1
ATOM 735 O O . HIS A 1 114 ? -8.741 -6.965 -12.253 1 20.52 114 HIS A O 1
ATOM 742 N N . LEU A 1 115 ? -9.827 -8.012 -10.565 1 20.6 115 LEU A N 1
ATOM 743 C CA . LEU A 1 115 ? -11.17 -7.781 -11.133 1 21.62 115 LEU A CA 1
ATOM 744 C C . LEU A 1 115 ? -11.432 -6.276 -11.368 1 21.44 115 LEU A C 1
ATOM 745 O O . LEU A 1 115 ? -12.246 -5.937 -12.224 1 21.63 115 LEU A O 1
ATOM 750 N N . ARG A 1 116 ? -10.758 -5.375 -10.614 1 21.19 116 ARG A N 1
ATOM 751 C CA . ARG A 1 116 ? -10.91 -3.922 -10.797 1 22.49 116 ARG A CA 1
ATOM 752 C C . ARG A 1 116 ? -10.495 -3.432 -12.169 1 24.64 116 ARG A C 1
ATOM 753 O O . ARG A 1 116 ? -10.916 -2.347 -12.579 1 25.59 116 ARG A O 1
ATOM 761 N N . THR A 1 117 ? -9.687 -4.219 -12.913 1 25.57 117 THR A N 1
ATOM 762 C CA . THR A 1 117 ? -9.33 -3.853 -14.285 1 27.23 117 THR A CA 1
ATOM 763 C C . THR A 1 117 ? -10.573 -3.907 -15.215 1 28.68 117 THR A C 1
ATOM 764 O O . THR A 1 117 ? -10.531 -3.331 -16.294 1 29.23 117 THR A O 1
ATOM 768 N N . VAL A 1 118 ? -11.667 -4.585 -14.817 1 29.53 118 VAL A N 1
ATOM 769 C CA . VAL A 1 118 ? -12.896 -4.615 -15.615 1 32.38 118 VAL A CA 1
ATOM 770 C C . VAL A 1 118 ? -14.078 -3.955 -14.894 1 34.29 118 VAL A C 1
ATOM 771 O O . VAL A 1 118 ? -15.073 -3.679 -15.544 1 34.84 118 VAL A O 1
ATOM 775 N N . THR A 1 119 ? -14.011 -3.755 -13.565 1 34.76 119 THR A N 1
ATOM 776 C CA . THR A 1 119 ? -15.139 -3.178 -12.828 1 35.68 119 THR A CA 1
ATOM 777 C C . THR A 1 119 ? -15.069 -1.648 -12.677 1 37.65 119 THR A C 1
ATOM 778 O O . THR A 1 119 ? -15.968 -1.066 -12.078 1 38.13 119 THR A O 1
ATOM 782 N N . ASP A 1 120 ? -14.028 -0.994 -13.229 1 38.9 120 ASP A N 1
ATOM 783 C CA . ASP A 1 120 ? -13.845 0.466 -13.186 1 39.73 120 ASP A CA 1
ATOM 784 C C . ASP A 1 120 ? -13.994 1.018 -11.777 1 39.16 120 ASP A C 1
ATOM 785 O O . ASP A 1 120 ? -14.802 1.914 -11.527 1 40.44 120 ASP A O 1
ATOM 787 N N . GLY A 1 121 ? -13.221 0.453 -10.871 1 36.86 121 GLY A N 1
ATOM 788 C CA . GLY A 1 121 ? -13.299 0.793 -9.461 1 35.31 121 GLY A CA 1
ATOM 789 C C . GLY A 1 121 ? -13.559 -0.455 -8.647 1 33.31 121 GLY A C 1
ATOM 790 O O . GLY A 1 121 ? -13.274 -1.558 -9.103 1 33.1 121 GLY A O 1
ATOM 791 N N . PRO A 1 122 ? -14.121 -0.32 -7.44 1 32.16 122 PRO A N 1
ATOM 792 C CA . PRO A 1 122 ? -14.357 -1.515 -6.605 1 30.69 122 PRO A CA 1
ATOM 793 C C . PRO A 1 122 ? -15.245 -2.573 -7.269 1 28.84 122 PRO A C 1
ATOM 794 O O . PRO A 1 122 ? -16.234 -2.25 -7.924 1 29.09 122 PRO A O 1
ATOM 798 N N . SER A 1 123 ? -14.864 -3.832 -7.133 1 26.86 123 SER A N 1
ATOM 799 C CA . SER A 1 123 ? -15.619 -4.927 -7.73 1 25.6 123 SER A CA 1
ATOM 800 C C . SER A 1 123 ? -16.877 -5.29 -6.916 1 24.76 123 SER A C 1
ATOM 801 O O . SER A 1 123 ? -17.82 -5.843 -7.461 1 24.18 123 SER A O 1
ATOM 804 N N . HIS A 1 124 ? -16.85 -5.043 -5.603 1 24.5 124 HIS A N 1
ATOM 805 C CA . HIS A 1 124 ? -17.891 -5.473 -4.669 1 24.49 124 HIS A CA 1
ATOM 806 C C . HIS A 1 124 ? -17.968 -6.999 -4.56 1 22.67 124 HIS A C 1
ATOM 807 O O . HIS A 1 124 ? -19.003 -7.518 -4.154 1 23.19 124 HIS A O 1
ATOM 814 N N . ALA A 1 125 ? -16.852 -7.7 -4.86 1 20.67 125 ALA A N 1
ATOM 815 C CA . ALA A 1 125 ? -16.674 -9.138 -4.698 1 20.14 125 ALA A CA 1
ATOM 816 C C . ALA A 1 125 ? -16.197 -9.211 -3.247 1 20.55 125 ALA A C 1
ATOM 817 O O . ALA A 1 125 ? -15.024 -8.939 -2.959 1 20.48 125 ALA A O 1
ATOM 819 N N . ASP A 1 126 ? -17.161 -9.415 -2.321 1 19.87 126 ASP A N 1
ATOM 820 C CA . ASP A 1 126 ? -16.924 -9.289 -0.894 1 18.77 126 ASP A CA 1
ATOM 821 C C . ASP A 1 126 ? -16.846 -10.595 -0.123 1 18.17 126 ASP A C 1
ATOM 822 O O . ASP A 1 126 ? -16.445 -10.572 1.046 1 17.92 126 ASP A O 1
ATOM 827 N N . VAL A 1 127 ? -17.265 -11.721 -0.726 1 17.5 127 VAL A N 1
ATOM 828 C CA . VAL A 1 127 ? -17.173 -13.019 -0.054 1 18.17 127 VAL A CA 1
ATOM 829 C C . VAL A 1 127 ? -16.635 -14.061 -1.057 1 18.49 127 VAL A C 1
ATOM 830 O O . VAL A 1 127 ? -17.029 -14.051 -2.232 1 18.6 127 VAL A O 1
ATOM 834 N N . VAL A 1 128 ? -15.72 -14.934 -0.602 1 17.37 128 VAL A N 1
ATOM 835 C CA . VAL A 1 128 ? -15.233 -16.055 -1.384 1 17.44 128 VAL A CA 1
ATOM 836 C C . VAL A 1 128 ? -15.467 -17.316 -0.542 1 18.59 128 VAL A C 1
ATOM 837 O O . VAL A 1 128 ? -15.103 -17.341 0.643 1 18.43 128 VAL A O 1
ATOM 841 N N . ARG A 1 129 ? -16.13 -18.313 -1.106 1 18.87 129 ARG A N 1
ATOM 842 C CA . ARG A 1 129 ? -16.391 -19.574 -0.389 1 20.8 129 ARG A CA 1
ATOM 843 C C . ARG A 1 129 ? -15.802 -20.732 -1.176 1 21.4 129 ARG A C 1
ATOM 844 O O . ARG A 1 129 ? -15.909 -20.74 -2.39 1 21.32 129 ARG A O 1
ATOM 852 N N . ILE A 1 130 ? -15.142 -21.671 -0.504 1 21.6 130 ILE A N 1
ATOM 853 C CA . ILE A 1 130 ? -14.544 -22.83 -1.139 1 22.87 130 ILE A CA 1
ATOM 854 C C . ILE A 1 130 ? -15.056 -24.081 -0.462 1 24.16 130 ILE A C 1
ATOM 855 O O . ILE A 1 130 ? -14.942 -24.212 0.77 1 23.28 130 ILE A O 1
ATOM 860 N N . ALA A 1 131 ? -15.594 -25.022 -1.249 1 25.24 131 ALA A N 1
ATOM 861 C CA . ALA A 1 131 ? -16.071 -26.28 -0.681 1 26.55 131 ALA A CA 1
ATOM 862 C C . ALA A 1 131 ? -15.663 -27.44 -1.541 1 28.35 131 ALA A C 1
ATOM 863 O O . ALA A 1 131 ? -15.74 -27.351 -2.765 1 27.48 131 ALA A O 1
ATOM 865 N N . HIS A 1 132 ? -15.336 -28.576 -0.898 1 30.16 132 HIS A N 1
ATOM 866 C CA . HIS A 1 132 ? -15.087 -29.843 -1.593 1 32.69 132 HIS A CA 1
ATOM 867 C C . HIS A 1 132 ? -16.497 -30.426 -1.791 1 35.84 132 HIS A C 1
ATOM 868 O O . HIS A 1 132 ? -17.205 -30.643 -0.803 1 35.46 132 HIS A O 1
ATOM 875 N N . LYS A 1 133 ? -16.932 -30.632 -3.051 1 38.35 133 LYS A N 1
ATOM 876 C CA . LYS A 1 133 ? -18.26 -31.166 -3.33 1 41.4 133 LYS A CA 1
ATOM 877 C C . LYS A 1 133 ? -18.106 -32.416 -4.202 1 45.77 133 LYS A C 1
ATOM 878 O O . LYS A 1 133 ? -18.185 -32.336 -5.435 1 45.63 133 LYS A O 1
ATOM 884 N N . PRO A 1 134 ? -17.853 -33.579 -3.577 1 48.59 134 PRO A N 1
ATOM 885 C CA . PRO A 1 134 ? -17.606 -34.78 -4.373 1 50.94 134 PRO A CA 1
ATOM 886 C C . PRO A 1 134 ? -18.782 -35.264 -5.203 1 55.07 134 PRO A C 1
ATOM 887 O O . PRO A 1 134 ? -19.918 -35.332 -4.742 1 56.22 134 PRO A O 1
ATOM 891 N N . GLY A 1 135 ? -18.482 -35.629 -6.43 1 57.04 135 GLY A N 1
ATOM 892 C CA . GLY A 1 135 ? -19.464 -36.236 -7.311 1 59.78 135 GLY A CA 1
ATOM 893 C C . GLY A 1 135 ? -19.176 -37.716 -7.461 1 62.74 135 GLY A C 1
ATOM 894 O O . GLY A 1 135 ? -18.112 -38.189 -7.041 1 62.49 135 GLY A O 1
ATOM 895 N N . THR A 1 136 ? -20.125 -38.474 -8.058 1 65.34 136 THR A N 1
ATOM 896 C CA . THR A 1 136 ? -19.933 -39.894 -8.276 1 68.36 136 THR A CA 1
ATOM 897 C C . THR A 1 136 ? -18.763 -40.129 -9.239 1 69.38 136 THR A C 1
ATOM 898 O O . THR A 1 136 ? -17.917 -40.988 -8.976 1 70.94 136 THR A O 1
ATOM 902 N N . VAL A 1 137 ? -18.716 -39.381 -10.358 1 67.98 137 VAL A N 1
ATOM 903 C CA . VAL A 1 137 ? -17.645 -39.566 -11.336 1 67.25 137 VAL A CA 1
ATOM 904 C C . VAL A 1 137 ? -16.373 -38.816 -10.909 1 64.66 137 VAL A C 1
ATOM 905 O O . VAL A 1 137 ? -15.274 -39.363 -11.031 1 65.41 137 VAL A O 1
ATOM 909 N N . TYR A 1 138 ? -16.515 -37.586 -10.39 1 61.37 138 TYR A N 1
ATOM 910 C CA . TYR A 1 138 ? -15.351 -36.807 -9.996 1 59.28 138 TYR A CA 1
ATOM 911 C C . TYR A 1 138 ? -15.283 -36.525 -8.482 1 57.6 138 TYR A C 1
ATOM 912 O O . TYR A 1 138 ? -15.777 -35.494 -8.017 1 56.94 138 TYR A O 1
ATOM 921 N N . PRO A 1 139 ? -14.643 -37.434 -7.711 1 56 139 PRO A N 1
ATOM 922 C CA . PRO A 1 139 ? -14.544 -37.227 -6.256 1 54.26 139 PRO A CA 1
ATOM 923 C C . PRO A 1 139 ? -13.771 -35.989 -5.804 1 51.87 139 PRO A C 1
ATOM 924 O O . PRO A 1 139 ? -14.099 -35.462 -4.754 1 51.58 139 PRO A O 1
ATOM 928 N N . GLU A 1 140 ? -12.785 -35.495 -6.581 1 49.58 140 GLU A N 1
ATOM 929 C CA . GLU A 1 140 ? -12.018 -34.308 -6.172 1 47.63 140 GLU A CA 1
ATOM 930 C C . GLU A 1 140 ? -12.67 -32.988 -6.592 1 44.96 140 GLU A C 1
ATOM 931 O O . GLU A 1 140 ? -11.979 -31.976 -6.653 1 44.82 140 GLU A O 1
ATOM 937 N N . SER A 1 141 ? -13.977 -32.985 -6.895 1 42.74 141 SER A N 1
ATOM 938 C CA . SER A 1 141 ? -14.644 -31.764 -7.338 1 40.84 141 SER A CA 1
ATOM 939 C C . SER A 1 141 ? -14.691 -30.682 -6.291 1 37.76 141 SER A C 1
ATOM 940 O O . SER A 1 141 ? -14.991 -30.949 -5.135 1 37.27 141 SER A O 1
ATOM 943 N N . LEU A 1 142 ? -14.372 -29.454 -6.697 1 35.63 142 LEU A N 1
ATOM 944 C CA . LEU A 1 142 ? -14.409 -28.29 -5.822 1 34.29 142 LEU A CA 1
ATOM 945 C C . LEU A 1 142 ? -15.439 -27.302 -6.366 1 33.65 142 LEU A C 1
ATOM 946 O O . LEU A 1 142 ? -15.658 -27.22 -7.594 1 33.39 142 LEU A O 1
ATOM 951 N N . ARG A 1 143 ? -15.983 -26.463 -5.473 1 32.38 143 ARG A N 1
ATOM 952 C CA . ARG A 1 143 ? -16.861 -25.364 -5.865 1 31.46 143 ARG A CA 1
ATOM 953 C C . ARG A 1 143 ? -16.315 -24.105 -5.199 1 28.91 143 ARG A C 1
ATOM 954 O O . ARG A 1 143 ? -16.205 -24.061 -3.974 1 28.5 143 ARG A O 1
ATOM 962 N N . VAL A 1 144 ? -15.945 -23.1 -6 1 26.85 144 VAL A N 1
ATOM 963 C CA . VAL A 1 144 ? -15.457 -21.84 -5.5 1 26.67 144 VAL A CA 1
ATOM 964 C C . VAL A 1 144 ? -16.513 -20.809 -5.869 1 26.97 144 VAL A C 1
ATOM 965 O O . VAL A 1 144 ? -16.851 -20.692 -7.039 1 28.16 144 VAL A O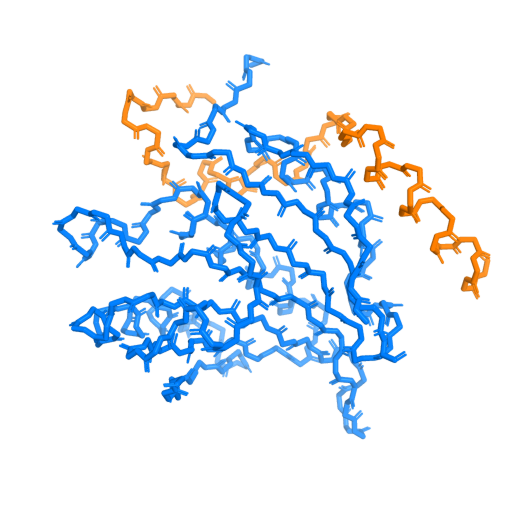 1
ATOM 969 N N . GLU A 1 145 ? -17.056 -20.096 -4.9 1 25.23 145 GLU A N 1
ATOM 970 C CA . GLU A 1 145 ? -18.0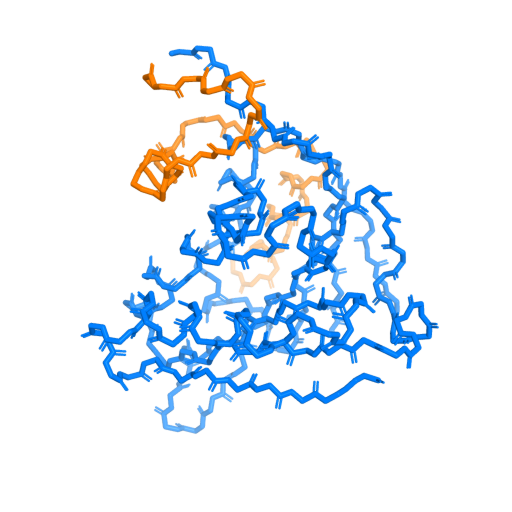66 -19.077 -5.139 1 24.95 145 GLU A CA 1
ATOM 971 C C . GLU A 1 145 ? -17.485 -17.689 -4.825 1 24.48 145 GLU A C 1
ATOM 972 O O . GLU A 1 145 ? -16.724 -17.534 -3.862 1 24.03 145 GLU A O 1
ATOM 978 N N . VAL A 1 146 ? -17.896 -16.683 -5.601 1 23.58 146 VAL A N 1
ATOM 979 C CA . VAL A 1 146 ? -17.548 -15.287 -5.427 1 23.53 146 VAL A CA 1
ATOM 980 C C . VAL A 1 146 ? -18.861 -14.529 -5.317 1 24.48 146 VAL A C 1
ATOM 981 O O . VAL A 1 146 ? -19.638 -14.516 -6.269 1 24.39 146 VAL A O 1
ATOM 985 N N . TRP A 1 147 ? -19.132 -13.923 -4.159 1 24.82 147 TRP A N 1
ATOM 986 C CA . TRP A 1 147 ? -20.365 -13.168 -3.938 1 26.31 147 TRP A CA 1
ATOM 987 C C . TRP A 1 147 ? -20.123 -11.698 -4.23 1 27.93 147 TRP A C 1
ATOM 988 O O . TRP A 1 147 ? -19.231 -11.081 -3.646 1 27.29 147 TRP A O 1
ATOM 999 N N . LEU A 1 148 ? -20.928 -11.151 -5.121 1 29.62 148 LEU A N 1
ATOM 1000 C CA . LEU A 1 148 ? -20.896 -9.771 -5.553 1 33.03 148 LEU A CA 1
ATOM 1001 C C . LEU A 1 148 ? -22.055 -9.068 -4.913 1 36.9 148 LEU A C 1
ATOM 1002 O O . LEU A 1 148 ? -23.174 -9.524 -5.033 1 36.97 148 LEU A O 1
ATOM 1007 N N . ARG A 1 149 ? -21.794 -7.959 -4.244 1 39.67 149 ARG A N 1
ATOM 1008 C CA . ARG A 1 149 ? -22.811 -7.163 -3.592 1 43.16 149 ARG A CA 1
ATOM 1009 C C . ARG A 1 149 ? -23.647 -6.404 -4.647 1 46.46 149 ARG A C 1
ATOM 1010 O O . ARG A 1 149 ? -24.864 -6.286 -4.503 1 46.9 149 ARG A O 1
ATOM 1018 N N . ASP A 1 150 ? -22.987 -5.906 -5.71 1 48.74 150 ASP A N 1
ATOM 1019 C CA . ASP A 1 150 ? -23.586 -5.101 -6.774 1 51.52 150 ASP A CA 1
ATOM 1020 C C . ASP A 1 150 ? -23.841 -5.932 -8.037 1 54.62 150 ASP A C 1
ATOM 1021 O O . ASP A 1 150 ? -22.901 -6.43 -8.655 1 55.25 150 ASP A O 1
ATOM 1026 N N . ARG A 1 151 ? -25.109 -6.058 -8.423 1 56.3 151 ARG A N 1
ATOM 1027 C CA . ARG A 1 151 ? -25.556 -6.85 -9.565 1 58.66 151 ARG A CA 1
ATOM 1028 C C . ARG A 1 151 ? -25.126 -6.284 -10.927 1 60.43 151 ARG A C 1
ATOM 1029 O O . ARG A 1 151 ? -24.949 -7.046 -11.877 1 60.84 151 ARG A O 1
ATOM 1037 N N . SER A 1 152 ? -24.961 -4.959 -11.032 1 61.14 152 SER A N 1
ATOM 1038 C CA . SER A 1 152 ? -24.597 -4.308 -12.291 1 62.26 152 SER A CA 1
ATOM 1039 C C . SER A 1 152 ? -23.26 -4.765 -12.896 1 63.1 152 SER A C 1
ATOM 1040 O O . SER A 1 152 ? -23.047 -4.6 -14.096 1 63.93 152 SER A O 1
ATOM 1043 N N . LYS A 1 153 ? -22.368 -5.325 -12.081 1 62.86 153 LYS A N 1
ATOM 1044 C CA . LYS A 1 153 ? -21.057 -5.75 -12.55 1 63.16 153 LYS A CA 1
ATOM 1045 C C . LYS A 1 153 ? -20.943 -7.239 -12.876 1 63.32 153 LYS A C 1
ATOM 1046 O O . LYS A 1 153 ? -19.871 -7.665 -13.305 1 63.79 153 LYS A O 1
ATOM 1052 N N . VAL A 1 154 ? -22.02 -8.033 -12.683 1 62.6 154 VAL A N 1
ATOM 1053 C CA . VAL A 1 154 ? -21.978 -9.481 -12.908 1 62.02 154 VAL A CA 1
ATOM 1054 C C . VAL A 1 154 ? -21.633 -9.859 -14.36 1 61.35 154 VAL A C 1
ATOM 1055 O O . VAL A 1 154 ? -20.992 -10.886 -14.562 1 61.58 154 VAL A O 1
ATOM 1059 N N . ASP A 1 155 ? -22.01 -9.035 -15.358 1 60.39 155 ASP A N 1
ATOM 1060 C CA . ASP A 1 155 ? -21.69 -9.347 -16.75 1 59.79 155 ASP A CA 1
ATOM 1061 C C . ASP A 1 155 ? -20.182 -9.244 -16.987 1 58.12 155 ASP A C 1
ATOM 1062 O O . ASP A 1 155 ? -19.6 -10.137 -17.6 1 58.53 155 ASP A O 1
ATOM 1067 N N . ALA A 1 156 ? -19.537 -8.195 -16.442 1 55.77 156 ALA A N 1
ATOM 1068 C CA . ALA A 1 156 ? -18.1 -8.008 -16.609 1 53.5 156 ALA A CA 1
ATOM 1069 C C . ALA A 1 156 ? -17.332 -9.055 -15.824 1 50.73 156 ALA A C 1
ATOM 1070 O O . ALA A 1 156 ? -16.361 -9.605 -16.34 1 50.38 156 ALA A O 1
ATOM 1072 N N . VAL A 1 157 ? -17.783 -9.355 -14.591 1 48.67 157 VAL A N 1
ATOM 1073 C CA . VAL A 1 157 ? -17.146 -10.341 -13.722 1 46.99 157 VAL A CA 1
ATOM 1074 C C . VAL A 1 157 ? -17.187 -11.74 -14.349 1 44.95 157 VAL A C 1
ATOM 1075 O O . VAL A 1 157 ? -16.16 -12.413 -14.38 1 44.24 157 VAL A O 1
ATOM 1079 N N . THR A 1 158 ? -18.354 -12.157 -14.878 1 43.7 158 THR A N 1
ATOM 1080 C CA . THR A 1 158 ? -18.514 -13.479 -15.503 1 43.42 158 THR A CA 1
ATOM 1081 C C . THR A 1 158 ? -17.634 -13.632 -16.742 1 41.73 158 THR A C 1
ATOM 1082 O O . THR A 1 158 ? -16.934 -14.632 -16.873 1 41.95 158 THR A O 1
ATOM 1086 N N . LYS A 1 159 ? -17.626 -12.627 -17.619 1 40.03 159 LYS A N 1
ATOM 1087 C CA . LYS A 1 159 ? -16.787 -12.615 -18.831 1 39.16 159 LYS A CA 1
ATOM 1088 C C . LYS A 1 159 ? -15.292 -12.762 -18.424 1 37.17 159 LYS A C 1
ATOM 1089 O O . LYS A 1 159 ? -14.573 -13.588 -18.973 1 37.14 159 LYS A O 1
ATOM 1095 N N . TYR A 1 160 ? -14.885 -12.033 -17.391 1 34.91 160 TYR A N 1
ATOM 1096 C CA . TYR A 1 160 ? -13.539 -12.061 -16.857 1 33.36 160 TYR A CA 1
ATOM 1097 C C . TYR A 1 160 ? -13.148 -13.475 -16.411 1 33.39 160 TYR A C 1
ATOM 1098 O O . TYR A 1 160 ? -12.088 -13.96 -16.808 1 33.21 160 TYR A O 1
ATOM 1107 N N . PHE A 1 161 ? -13.994 -14.133 -15.591 1 33.4 161 PHE A N 1
ATOM 1108 C CA . PHE A 1 161 ? -13.716 -15.479 -15.118 1 34.46 161 PHE A CA 1
ATOM 1109 C C . PHE A 1 161 ? -13.689 -16.478 -16.248 1 37.47 161 PHE A C 1
ATOM 1110 O O . PHE A 1 161 ? -12.773 -17.291 -16.307 1 38.25 161 PHE A O 1
ATOM 1118 N N . SER A 1 162 ? -14.647 -16.381 -17.169 1 39.18 162 SER A N 1
ATOM 1119 C CA . SER A 1 162 ? -14.71 -17.246 -18.346 1 42.9 162 SER A CA 1
ATOM 1120 C C . SER A 1 162 ? -13.449 -17.143 -19.191 1 45.61 162 SER A C 1
ATOM 1121 O O . SER A 1 162 ? -12.942 -18.171 -19.62 1 46.36 162 SER A O 1
ATOM 1124 N N . GLU A 1 163 ? -12.938 -15.912 -19.426 1 46.62 163 GLU A N 1
ATOM 1125 C CA . GLU A 1 163 ? -11.74 -15.687 -20.233 1 47.95 163 GLU A CA 1
ATOM 1126 C C . GLU A 1 163 ? -10.491 -16.136 -19.49 1 49.67 163 GLU A C 1
ATOM 1127 O O . GLU A 1 163 ? -9.617 -16.752 -20.09 1 50.32 163 GLU A O 1
ATOM 1133 N N . MET A 1 164 ? -10.414 -15.837 -18.196 1 50.82 164 MET A N 1
ATOM 1134 C CA . MET A 1 164 ? -9.292 -16.229 -17.341 1 52.86 164 MET A CA 1
ATOM 1135 C C . MET A 1 164 ? -9.195 -17.776 -17.256 1 54.38 164 MET A C 1
ATOM 1136 O O . MET A 1 164 ? -8.092 -18.3 -17.158 1 54.94 164 MET A O 1
ATOM 1141 N N . LEU A 1 165 ? -10.329 -18.501 -17.379 1 54.94 165 LEU A N 1
ATOM 1142 C CA . LEU A 1 165 ? -10.357 -19.968 -17.277 1 56.25 165 LEU A CA 1
ATOM 1143 C C . LEU A 1 165 ? -10.631 -20.712 -18.588 1 59.03 165 LEU A C 1
ATOM 1144 O O . LEU A 1 165 ? -10.796 -21.942 -18.57 1 59.68 165 LEU A O 1
ATOM 1149 N N . ALA A 1 166 ? -10.687 -19.979 -19.721 1 60.11 166 ALA A N 1
ATOM 1150 C CA . ALA A 1 166 ? -10.88 -20.566 -21.044 1 61.67 166 ALA A CA 1
ATOM 1151 C C . ALA A 1 166 ? -9.771 -21.543 -21.475 1 62.95 166 ALA A C 1
ATOM 1152 O O . ALA A 1 166 ? -10.101 -22.529 -22.148 1 63.04 166 ALA A O 1
ATOM 1154 N N . PRO A 1 167 ? -8.478 -21.347 -21.107 1 63.75 167 PRO A N 1
ATOM 1155 C CA . PRO A 1 167 ? -7.457 -22.343 -21.479 1 64.43 167 PRO A CA 1
ATOM 1156 C C . PRO A 1 167 ? -7.776 -23.756 -20.989 1 65.28 167 PRO A C 1
ATOM 1157 O O . PRO A 1 167 ? -7.352 -24.734 -21.596 1 65.12 167 PRO A O 1
ATOM 1161 N N . HIS A 1 168 ? -8.501 -23.856 -19.873 1 65.76 168 HIS A N 1
ATOM 1162 C CA . HIS A 1 168 ? -8.852 -25.134 -19.256 1 66.41 168 HIS A CA 1
ATOM 1163 C C . HIS A 1 168 ? -10.337 -25.39 -19.46 1 67 168 HIS A C 1
ATOM 1164 O O . HIS A 1 168 ? -11.151 -24.971 -18.638 1 67.31 168 HIS A O 1
ATOM 1171 N N . PRO A 1 169 ? -10.713 -26.07 -20.554 1 67.09 169 PRO A N 1
ATOM 1172 C CA . PRO A 1 169 ? -12.142 -26.309 -20.824 1 66.76 169 PRO A CA 1
ATOM 1173 C C . PRO A 1 169 ? -12.877 -27.182 -19.81 1 65.54 169 PRO A C 1
ATOM 1174 O O . PRO A 1 169 ? -14.108 -27.226 -19.835 1 65.83 169 PRO A O 1
ATOM 1178 N N . GLY A 1 170 ? -12.135 -27.873 -18.941 1 63.68 170 GLY A N 1
ATOM 1179 C CA . GLY A 1 170 ? -12.736 -28.696 -17.902 1 61.92 170 GLY A CA 1
ATOM 1180 C C . GLY A 1 170 ? -13.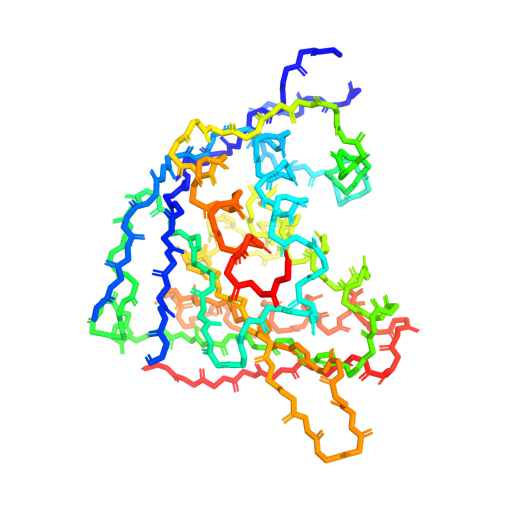359 -27.854 -16.797 1 59.51 170 GLY A C 1
ATOM 1181 O O . GLY A 1 170 ? -14.32 -28.282 -16.158 1 60.13 170 GLY A O 1
ATOM 1182 N N . ILE A 1 171 ? -12.823 -26.648 -16.559 1 56.52 171 ILE A N 1
ATOM 1183 C CA . ILE A 1 171 ? -13.339 -25.737 -15.531 1 53.78 171 ILE A CA 1
ATOM 1184 C C . ILE A 1 171 ? -14.619 -25.048 -16.043 1 52.9 171 ILE A C 1
ATOM 1185 O O . ILE A 1 171 ? -14.678 -24.668 -17.211 1 53.65 171 ILE A O 1
ATOM 1190 N N . ARG A 1 172 ? -15.663 -24.961 -15.22 1 51.42 172 ARG A N 1
ATOM 1191 C CA . ARG A 1 172 ? -16.944 -24.367 -15.626 1 51.03 172 ARG A CA 1
ATOM 1192 C C . ARG A 1 172 ? -17.274 -23.093 -14.797 1 49.3 172 ARG A C 1
ATOM 1193 O O . ARG A 1 172 ? -17.058 -23.092 -13.589 1 48.61 172 ARG A O 1
ATOM 1201 N N . VAL A 1 173 ? -17.802 -22.029 -15.432 1 48 173 VAL A N 1
ATOM 1202 C CA . VAL A 1 173 ? -18.136 -20.782 -14.73 1 48.1 173 VAL A CA 1
ATOM 1203 C C . VAL A 1 173 ? -19.622 -20.469 -14.87 1 49.87 173 VAL A C 1
ATOM 1204 O O . VAL A 1 173 ? -20.141 -20.537 -15.977 1 50.29 173 VAL A O 1
ATOM 1208 N N . ALA A 1 174 ? -20.318 -20.124 -13.776 1 50.83 174 ALA A N 1
ATOM 1209 C CA . ALA A 1 174 ? -21.746 -19.806 -13.852 1 52.54 174 ALA A CA 1
ATOM 1210 C C . ALA A 1 174 ? -22.163 -18.705 -12.872 1 54.64 174 ALA A C 1
ATOM 1211 O O . ALA A 1 174 ? -21.618 -18.605 -11.786 1 54.33 174 ALA A O 1
ATOM 1213 N N . GLY A 1 175 ? -23.143 -17.902 -13.268 1 56.34 175 GLY A N 1
ATOM 1214 C CA . GLY A 1 175 ? -23.68 -16.829 -12.447 1 58.3 175 GLY A CA 1
ATOM 1215 C C . GLY A 1 175 ? -25.117 -17.095 -12.053 1 60.8 175 GLY A C 1
ATOM 1216 O O . GLY A 1 175 ? -25.918 -17.557 -12.866 1 61.09 175 GLY A O 1
ATOM 1217 N N . ARG A 1 176 ? -25.453 -16.841 -10.798 1 62.6 176 ARG A N 1
ATOM 1218 C CA . ARG A 1 176 ? -26.817 -17.033 -10.298 1 64.74 176 ARG A CA 1
ATOM 1219 C C . ARG A 1 176 ? -27.112 -15.93 -9.282 1 66.59 176 ARG A C 1
ATOM 1220 O O . ARG A 1 176 ? -26.209 -15.51 -8.565 1 66.77 176 ARG A O 1
ATOM 1222 N N . PRO A 1 177 ? -28.351 -15.421 -9.21 1 67.6 177 PRO A N 1
ATOM 1223 C CA . PRO A 1 177 ? -28.63 -14.315 -8.279 1 68.26 177 PRO A CA 1
ATOM 1224 C C . PRO A 1 177 ? -28.63 -14.691 -6.801 1 69.09 177 PRO A C 1
ATOM 1225 O O . PRO A 1 177 ? -28.601 -15.871 -6.454 1 69.27 177 PRO A O 1
ATOM 1229 N N . ILE A 1 178 ? -28.595 -13.678 -5.927 1 69.31 178 ILE A N 1
ATOM 1230 C CA . ILE A 1 178 ? -28.683 -13.88 -4.482 1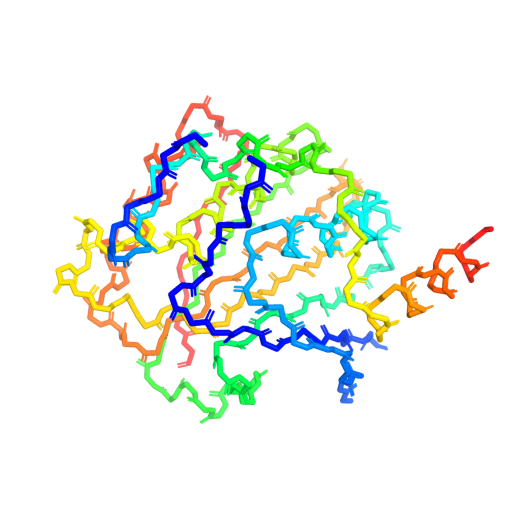 70.05 178 ILE A CA 1
ATOM 1231 C C . ILE A 1 178 ? -29.963 -13.208 -3.97 1 70.77 178 ILE A C 1
ATOM 1232 O O . ILE A 1 178 ? -30.419 -12.212 -4.54 1 71.05 178 ILE A O 1
ATOM 1237 N N . SER B 2 1 ? 8.104 -9.063 -5.842 0.5 40.7 79 SER B N 1
ATOM 1238 C CA . SER B 2 1 ? 9.027 -8.257 -6.644 0.5 41.32 79 SER B CA 1
ATOM 1239 C C . SER B 2 1 ? 8.343 -6.938 -7.006 0.5 41.78 79 SER B C 1
ATOM 1240 O O . SER B 2 1 ? 8.932 -5.871 -6.813 0.5 41.85 79 SER B O 1
ATOM 1243 N N . SER B 2 2 ? 7.074 -7.009 -7.485 1 41.33 80 SER B N 1
ATOM 1244 C CA . SER B 2 2 ? 6.307 -5.804 -7.774 1 40.32 80 SER B CA 1
ATOM 1245 C C . SER B 2 2 ? 5.342 -5.521 -6.611 1 37.89 80 SER B C 1
ATOM 1246 O O . SER B 2 2 ? 4.639 -6.411 -6.109 1 36.99 80 SER B O 1
ATOM 1249 N N . TYR B 2 3 ? 5.34 -4.265 -6.181 1 36.38 81 TYR B N 1
ATOM 1250 C CA . TYR B 2 3 ? 4.527 -3.77 -5.084 1 35.57 81 TYR B CA 1
ATOM 1251 C C . TYR B 2 3 ? 3.721 -2.572 -5.583 1 34.69 81 TYR B C 1
ATOM 1252 O O . TYR B 2 3 ? 4.057 -1.431 -5.271 1 34.27 81 TYR B O 1
ATOM 1261 N N . PRO B 2 4 ? 2.668 -2.795 -6.401 1 34.26 82 PRO B N 1
ATOM 1262 C CA . PRO B 2 4 ? 1.885 -1.655 -6.912 1 33.86 82 PRO B CA 1
ATOM 1263 C C . PRO B 2 4 ? 1.272 -0.836 -5.777 1 33.2 82 PRO B C 1
ATOM 1264 O O . PRO B 2 4 ? 0.751 -1.399 -4.81 1 32.88 82 PRO B O 1
ATOM 1268 N N . GLU B 2 5 ? 1.337 0.484 -5.897 1 33 83 GLU B N 1
ATOM 1269 C CA . GLU B 2 5 ? 0.833 1.4 -4.863 1 33.69 83 GLU B CA 1
ATOM 1270 C C . GLU B 2 5 ? -0.667 1.29 -4.57 1 32.57 83 GLU B C 1
ATOM 1271 O O . GLU B 2 5 ? -1.091 1.677 -3.491 1 33.67 83 GLU B O 1
ATOM 1277 N N . ASP B 2 6 ? -1.468 0.833 -5.529 1 30.63 84 ASP B N 1
ATOM 1278 C CA . ASP B 2 6 ? -2.909 0.679 -5.316 1 29.24 84 ASP B CA 1
ATOM 1279 C C . ASP B 2 6 ? -3.3 -0.742 -4.829 1 26.71 84 ASP B C 1
ATOM 1280 O O . ASP B 2 6 ? -4.49 -1.029 -4.736 1 26.5 84 ASP B O 1
ATOM 1285 N N . CYS B 2 7 ? -2.311 -1.633 -4.589 1 24.49 85 CYS B N 1
ATOM 1286 C CA . CYS B 2 7 ? -2.533 -3.023 -4.197 1 23.79 85 CYS B CA 1
ATOM 1287 C C . CYS B 2 7 ? -3.447 -3.77 -5.178 1 21.59 85 CYS B C 1
ATOM 1288 O O . CYS B 2 7 ? -4.248 -4.588 -4.777 1 20.26 85 CYS B O 1
ATOM 1291 N N . VAL B 2 8 ? -3.344 -3.448 -6.466 1 20.91 86 VAL B N 1
ATOM 1292 C CA . VAL B 2 8 ? -4.056 -4.175 -7.512 1 20.39 86 VAL B CA 1
ATOM 1293 C C . VAL B 2 8 ? -2.915 -4.902 -8.217 1 18.73 86 VAL B C 1
ATOM 1294 O O . VAL B 2 8 ? -2.126 -4.293 -8.951 1 18.39 86 VAL B O 1
ATOM 1298 N N . TYR B 2 9 ? -2.772 -6.19 -7.923 1 17.18 87 TYR B N 1
ATOM 1299 C CA . TYR B 2 9 ? -1.659 -6.99 -8.38 1 16.22 87 TYR B CA 1
ATOM 1300 C C . TYR B 2 9 ? -1.911 -7.612 -9.721 1 17.57 87 TYR B C 1
ATOM 1301 O O . TYR B 2 9 ? -3.04 -8.023 -10.014 1 18.11 87 TYR B O 1
ATOM 1310 N N . GLU B 2 10 ? -0.832 -7.817 -10.467 1 17.44 88 GLU B N 1
ATOM 1311 C CA . GLU B 2 10 ? -0.878 -8.6 -11.705 1 18.66 88 GLU B CA 1
ATOM 1312 C C . GLU B 2 10 ? -1.129 -10.073 -11.278 1 18.85 88 GLU B C 1
ATOM 1313 O O . GLU B 2 10 ? -0.617 -10.501 -10.233 1 17.2 88 GLU B O 1
ATOM 1319 N N . ILE B 2 11 ? -1.929 -10.829 -12.059 1 19.83 89 ILE B N 1
ATOM 1320 C CA . ILE B 2 11 ? -2.248 -12.231 -11.731 1 20.86 89 ILE B CA 1
ATOM 1321 C C . ILE B 2 11 ? -0.98 -13.084 -11.472 1 20.63 89 ILE B C 1
ATOM 1322 O O . ILE B 2 11 ? -0.885 -13.727 -10.431 1 20.68 89 ILE B O 1
ATOM 1327 N N . ALA B 2 12 ? -0.01 -13.07 -12.393 1 19.68 90 ALA B N 1
ATOM 1328 C CA . ALA B 2 12 ? 1.204 -13.872 -12.252 1 20.35 90 ALA B CA 1
ATOM 1329 C C . ALA B 2 12 ? 1.986 -13.535 -10.988 1 21.16 90 ALA B C 1
ATOM 1330 O O . ALA B 2 12 ? 2.5 -14.438 -10.327 1 21.86 90 ALA B O 1
ATOM 1332 N N . GLU B 2 13 ? 2.041 -12.243 -10.626 1 20.66 91 GLU B N 1
ATOM 1333 C CA . GLU B 2 13 ? 2.77 -11.81 -9.435 1 21.5 91 GLU B CA 1
ATOM 1334 C C . GLU B 2 13 ? 2.047 -12.268 -8.166 1 21.24 91 GLU B C 1
ATOM 1335 O O . GLU B 2 13 ? 2.69 -12.675 -7.189 1 22.37 91 GLU B O 1
ATOM 1341 N N . PHE B 2 14 ? 0.712 -12.238 -8.184 1 19.94 92 PHE B N 1
ATOM 1342 C CA . PHE B 2 14 ? -0.058 -12.696 -7.025 1 18.87 92 PHE B CA 1
ATOM 1343 C C . PHE B 2 14 ? 0.018 -14.231 -6.879 1 19.23 92 PHE B C 1
ATOM 1344 O O . PHE B 2 14 ? 0.179 -14.749 -5.767 1 17.94 92 PHE B O 1
ATOM 1352 N N . THR B 2 15 ? -0.115 -14.95 -7.978 1 21.16 93 THR B N 1
ATOM 1353 C CA . THR B 2 15 ? -0.114 -16.407 -7.934 1 23.08 93 THR B CA 1
ATOM 1354 C C . THR B 2 15 ? 1.256 -16.978 -7.599 1 25.03 93 THR B C 1
ATOM 1355 O O . THR B 2 15 ? 1.302 -18.016 -6.932 1 25.91 93 THR B O 1
ATOM 1359 N N . ARG B 2 16 ? 2.363 -16.297 -7.968 1 25.32 94 ARG B N 1
ATOM 1360 C CA . ARG B 2 16 ? 3.691 -16.826 -7.648 1 26.78 94 ARG B CA 1
ATOM 1361 C C . ARG B 2 16 ? 3.958 -16.921 -6.133 1 26.8 94 ARG B C 1
ATOM 1362 O O . ARG B 2 16 ? 4.831 -17.691 -5.731 1 27.2 94 ARG B O 1
ATOM 1370 N N . LEU B 2 17 ? 3.179 -16.195 -5.308 1 25.88 95 LEU B N 1
ATOM 1371 C CA . LEU B 2 17 ? 3.294 -16.212 -3.859 1 26.82 95 LEU B CA 1
ATOM 1372 C C . LEU B 2 17 ? 2.634 -17.429 -3.197 1 27.75 95 LEU B C 1
ATOM 1373 O O . LEU B 2 17 ? 2.699 -17.54 -1.985 1 27.06 95 LEU B O 1
ATOM 1378 N N . GLN B 2 18 ? 2.012 -18.342 -3.975 1 29.06 96 GLN B N 1
ATOM 1379 C CA . GLN B 2 18 ? 1.405 -19.555 -3.418 1 30.42 96 GLN B CA 1
ATOM 1380 C C . GLN B 2 18 ? 2.473 -20.484 -2.785 1 31.72 96 GLN B C 1
ATOM 1381 O O . GLN B 2 18 ? 2.144 -21.31 -1.934 1 31.78 96 GLN B O 1
ATOM 1387 N N . ASN B 2 19 ? 3.752 -20.328 -3.174 1 32.28 97 ASN B N 1
ATOM 1388 C CA . ASN B 2 19 ? 4.838 -21.135 -2.613 1 33.18 97 ASN B CA 1
ATOM 1389 C C . ASN B 2 19 ? 5.513 -20.436 -1.409 1 32.83 97 ASN B C 1
ATOM 1390 O O . ASN B 2 19 ? 6.643 -20.781 -1.042 1 33.61 97 ASN B O 1
ATOM 1395 N N . THR B 2 20 ? 4.826 -19.486 -0.784 1 31.58 98 THR B N 1
ATOM 1396 C CA . THR B 2 20 ? 5.364 -18.777 0.371 1 30.56 98 THR B CA 1
ATOM 1397 C C . THR B 2 20 ? 5.723 -19.729 1.517 1 29.98 98 THR B C 1
ATOM 1398 O O . THR B 2 20 ? 5.095 -20.772 1.686 1 28.64 98 THR B O 1
ATOM 1402 N N . LYS B 2 21 ? 6.769 -19.378 2.268 1 30.81 99 LYS B N 1
ATOM 1403 C CA . LYS B 2 21 ? 7.14 -20.106 3.482 1 32.04 99 LYS B CA 1
ATOM 1404 C C . LYS B 2 21 ? 6.545 -19.429 4.749 1 31.54 99 LYS B C 1
ATOM 1405 O O . LYS B 2 21 ? 6.792 -19.894 5.865 1 32.17 99 LYS B O 1
ATOM 1411 N N . CYS B 2 22 ? 5.763 -18.347 4.573 1 29.82 100 CYS B N 1
ATOM 1412 C CA A CYS B 2 22 ? 5.155 -17.654 5.696 0.5 29.64 100 CYS B CA 1
ATOM 1413 C CA B CYS B 2 22 ? 5.089 -17.598 5.64 0.5 29.4 100 CYS B CA 1
ATOM 1414 C C . CYS B 2 22 ? 4.09 -18.523 6.344 1 28.13 100 CYS B C 1
ATOM 1415 O O . CYS B 2 22 ? 3.419 -19.305 5.671 1 27.03 100 CYS B O 1
ATOM 1420 N N . LEU B 2 23 ? 3.966 -18.418 7.674 1 26.09 101 LEU B N 1
ATOM 1421 C CA . LEU B 2 23 ? 2.986 -19.215 8.398 1 25.1 101 LEU B CA 1
ATOM 1422 C C . LEU B 2 23 ? 1.672 -18.449 8.362 1 23.44 101 LEU B C 1
ATOM 1423 O O . LEU B 2 23 ? 1.67 -17.211 8.377 1 22.63 101 LEU B O 1
ATOM 1428 N N . PRO B 2 24 ? 0.538 -19.16 8.39 1 22.56 102 PRO B N 1
ATOM 1429 C CA . PRO B 2 24 ? -0.747 -18.45 8.48 1 21.52 102 PRO B CA 1
ATOM 1430 C C . PRO B 2 24 ? -0.967 -17.919 9.896 1 19.99 102 PRO B C 1
ATOM 1431 O O . PRO B 2 24 ? -0.329 -18.381 10.86 1 19.4 102 PRO B O 1
ATOM 1435 N N . PRO B 2 25 ? -1.902 -16.943 10.04 1 19.71 103 PRO B N 1
ATOM 1436 C CA . PRO B 2 25 ? -2.227 -16.414 11.377 1 19.62 103 PRO B CA 1
ATOM 1437 C C . PRO B 2 25 ? -2.598 -17.542 12.35 1 19.82 103 PRO B C 1
ATOM 1438 O O . PRO B 2 25 ? -3.098 -18.573 11.916 1 19.91 103 PRO B O 1
ATOM 1442 N N . LYS B 2 26 ? -2.254 -17.382 13.631 1 20.41 104 LYS B N 1
ATOM 1443 C CA . LYS B 2 26 ? -2.37 -18.414 14.659 1 20.37 104 LYS B CA 1
ATOM 1444 C C . LYS B 2 26 ? -3.745 -19.078 14.76 1 22.01 104 LYS B C 1
ATOM 1445 O O . LYS B 2 26 ? -3.786 -20.29 14.979 1 22.42 104 LYS B O 1
ATOM 1451 N N . GLY B 2 27 ? -4.836 -18.321 14.618 1 22.05 105 GLY B N 1
ATOM 1452 C CA . GLY B 2 27 ? -6.169 -18.912 14.718 1 22.09 105 GLY B CA 1
ATOM 1453 C C . GLY B 2 27 ? -6.447 -19.866 13.563 1 21.67 105 GLY B C 1
ATOM 1454 O O . GLY B 2 27 ? -7.045 -20.931 13.749 1 21.98 105 GLY B O 1
ATOM 1455 N N . ILE B 2 28 ? -5.954 -19.531 12.38 1 20.85 106 ILE B N 1
ATOM 1456 C CA . ILE B 2 28 ? -6.086 -20.382 11.2 1 20.9 106 ILE B CA 1
ATOM 1457 C C . ILE B 2 28 ? -5.16 -21.595 11.331 1 21.39 106 ILE B C 1
ATOM 1458 O O . ILE B 2 28 ? -5.58 -22.723 11.088 1 21.29 106 ILE B O 1
ATOM 1463 N N . LEU B 2 29 ? -3.905 -21.361 11.748 1 22.22 107 LEU B N 1
ATOM 1464 C CA . LEU B 2 29 ? -2.877 -22.379 11.888 1 24.51 107 LEU B CA 1
ATOM 1465 C C . LEU B 2 29 ? -3.357 -23.487 12.84 1 25.22 107 LEU B C 1
ATOM 1466 O O . LEU B 2 29 ? -3.264 -24.659 12.496 1 25.96 107 LEU B O 1
ATOM 1471 N N . GLN B 2 30 ? -3.876 -23.113 14.01 1 25.14 108 GLN B N 1
ATOM 1472 C CA . GLN B 2 30 ? -4.327 -24.104 14.989 1 26.71 108 GLN B CA 1
ATOM 1473 C C . GLN B 2 30 ? -5.536 -24.873 14.473 1 26.4 108 GLN B C 1
ATOM 1474 O O . GLN B 2 30 ? -5.579 -26.086 14.626 1 26.41 108 GLN B O 1
ATOM 1480 N N . PHE B 2 31 ? -6.505 -24.178 13.873 1 26.34 109 PHE B N 1
ATOM 1481 C CA . PHE B 2 31 ? -7.711 -24.844 13.388 1 27.16 109 PHE B CA 1
ATOM 1482 C C . PHE B 2 31 ? -7.392 -25.848 12.281 1 27.36 109 PHE B C 1
ATOM 1483 O O . PHE B 2 31 ? -7.942 -26.951 12.285 1 26.9 109 PHE B O 1
ATOM 1491 N N . ALA B 2 32 ? -6.555 -25.449 11.309 1 27.97 110 ALA B N 1
ATOM 1492 C CA . ALA B 2 32 ? -6.21 -26.31 10.174 1 29.2 110 ALA B CA 1
ATOM 1493 C C . ALA B 2 32 ? -5.44 -27.544 10.655 1 31.55 110 ALA B C 1
ATOM 1494 O O . ALA B 2 32 ? -5.665 -28.643 10.149 1 31.26 110 ALA B O 1
ATOM 1496 N N . THR B 2 33 ? -4.558 -27.372 11.654 1 33.47 111 THR B N 1
ATOM 1497 C CA . THR B 2 33 ? -3.81 -28.486 12.253 1 36.14 111 THR B CA 1
ATOM 1498 C C . THR B 2 33 ? -4.774 -29.496 12.848 1 37.86 111 THR B C 1
ATOM 1499 O O . THR B 2 33 ? -4.657 -30.691 12.577 1 39.21 111 THR B O 1
ATOM 1503 N N . ASP B 2 34 ? -5.75 -29.017 13.634 1 38.44 112 ASP B N 1
ATOM 1504 C CA . ASP B 2 34 ? -6.749 -29.873 14.288 1 39.9 112 ASP B CA 1
ATOM 1505 C C . ASP B 2 34 ? -7.665 -30.556 13.251 1 40.42 112 ASP B C 1
ATOM 1506 O O . ASP B 2 34 ? -8.019 -31.717 13.417 1 40.69 112 ASP B O 1
ATOM 1511 N N . LEU B 2 35 ? -8.032 -29.847 12.184 1 40.85 113 LEU B N 1
ATOM 1512 C CA . LEU B 2 35 ? -8.868 -30.401 11.126 1 42.16 113 LEU B CA 1
ATOM 1513 C C . LEU B 2 35 ? -8.183 -31.596 10.444 1 43.32 113 LEU B C 1
ATOM 1514 O O . LEU B 2 35 ? -8.815 -32.656 10.299 1 44.65 113 LEU B O 1
ATOM 1519 N N . TRP B 2 36 ? -6.889 -31.471 10.082 1 43.48 114 TRP B N 1
ATOM 1520 C CA . TRP B 2 36 ? -6.202 -32.595 9.435 1 46.14 114 TRP B CA 1
ATOM 1521 C C . TRP B 2 36 ? -5.9 -33.75 10.425 1 51.05 114 TRP B C 1
ATOM 1522 O O . TRP B 2 36 ? -5.795 -34.897 10.003 1 52.52 114 TRP B O 1
ATOM 1533 N N . LYS B 2 37 ? -5.827 -33.462 11.73 1 53.93 115 LYS B N 1
ATOM 1534 C CA . LYS B 2 37 ? -5.649 -34.512 12.739 1 58.2 115 LYS B CA 1
ATOM 1535 C C . LYS B 2 37 ? -6.93 -35.345 12.865 1 62.64 115 LYS B C 1
ATOM 1536 O O . LYS B 2 37 ? -6.851 -36.544 13.102 1 62.97 115 LYS B O 1
ATOM 1542 N N . GLU B 2 38 ? -8.11 -34.724 12.682 1 66.08 116 GLU B N 1
ATOM 1543 C CA . GLU B 2 38 ? -9.383 -35.438 12.757 1 70.09 116 GLU B CA 1
ATOM 1544 C C . GLU B 2 38 ? -9.749 -36.214 11.462 1 73.41 116 GLU B C 1
ATOM 1545 O O . GLU B 2 38 ? -10.765 -36.912 11.433 1 74.08 116 GLU B O 1
ATOM 1551 N N . SER B 2 39 ? -8.911 -36.14 10.416 1 75.25 117 SER B N 1
ATOM 1552 C CA . SER B 2 39 ? -9.13 -36.918 9.189 1 77.51 117 SER B CA 1
ATOM 1553 C C . SER B 2 39 ? -8.243 -38.185 9.238 1 80.08 117 SER B C 1
ATOM 1554 O O . SER B 2 39 ? -8.696 -39.291 8.929 1 81.39 117 SER B O 1
ATOM 1557 N N . GLY B 2 40 ? -6.992 -38.003 9.658 1 80.88 118 GLY B N 1
ATOM 1558 C CA . GLY B 2 40 ? -6.009 -39.068 9.811 1 81.93 118 GLY B CA 1
ATOM 1559 C C . GLY B 2 40 ? -4.794 -38.577 10.574 1 82.59 118 GLY B C 1
ATOM 1560 O O . GLY B 2 40 ? -4.458 -37.387 10.523 1 82.67 118 GLY B O 1
#